Protein AF-A0A1X6NYA0-F1 (afdb_monomer)

Structure (mmCIF, N/CA/C/O backbone):
data_AF-A0A1X6NYA0-F1
#
_entry.id   AF-A0A1X6NYA0-F1
#
loop_
_atom_site.group_PDB
_atom_site.id
_atom_site.type_symbol
_atom_site.label_atom_id
_atom_site.label_alt_id
_atom_site.label_comp_id
_atom_site.label_asym_id
_atom_site.label_entity_id
_atom_site.label_seq_id
_atom_site.pdbx_PDB_ins_code
_atom_site.Cartn_x
_atom_site.Cartn_y
_atom_site.Cartn_z
_atom_site.occupancy
_atom_site.B_iso_or_equiv
_atom_site.auth_seq_id
_atom_site.auth_comp_id
_atom_site.auth_asym_id
_atom_site.auth_atom_id
_atom_site.pdbx_PDB_model_num
ATOM 1 N N . MET A 1 1 ? -2.949 9.087 3.146 1.00 89.69 1 MET A N 1
ATOM 2 C CA . MET A 1 1 ? -3.616 8.195 4.105 1.00 89.69 1 MET A CA 1
ATOM 3 C C . MET A 1 1 ? -4.752 7.451 3.427 1.00 89.69 1 MET A C 1
ATOM 5 O O . MET A 1 1 ? -5.581 8.096 2.797 1.00 89.69 1 MET A O 1
ATOM 9 N N . THR A 1 2 ? -4.796 6.130 3.590 1.00 92.44 2 THR A N 1
ATOM 10 C CA . THR A 1 2 ? -5.931 5.273 3.205 1.00 92.44 2 THR A CA 1
ATOM 11 C C . THR A 1 2 ? -6.458 4.570 4.451 1.00 92.44 2 THR A C 1
ATOM 13 O O . THR A 1 2 ? -5.663 4.113 5.268 1.00 92.44 2 THR A O 1
ATOM 16 N N . ILE A 1 3 ? -7.779 4.477 4.605 1.00 94.44 3 ILE A N 1
ATOM 17 C CA . ILE A 1 3 ? -8.432 3.784 5.724 1.00 94.44 3 ILE A CA 1
ATOM 18 C C . ILE A 1 3 ? -9.054 2.502 5.179 1.00 94.44 3 ILE A C 1
ATOM 20 O O . ILE A 1 3 ? -9.878 2.560 4.268 1.00 94.44 3 ILE A O 1
ATOM 24 N N . VAL A 1 4 ? -8.678 1.356 5.740 1.00 95.19 4 VAL A N 1
ATOM 25 C CA . VAL A 1 4 ? -9.281 0.061 5.411 1.00 95.19 4 VAL A CA 1
ATOM 26 C C . VAL A 1 4 ? -10.005 -0.464 6.636 1.00 95.19 4 VAL A C 1
ATOM 28 O O . VAL A 1 4 ? -9.420 -0.547 7.714 1.00 95.19 4 VAL A O 1
ATOM 31 N N . ARG A 1 5 ? -11.278 -0.820 6.464 1.00 95.06 5 ARG A N 1
ATOM 32 C CA . ARG A 1 5 ? -12.094 -1.441 7.505 1.00 95.06 5 ARG A CA 1
ATOM 33 C C . ARG A 1 5 ? -12.217 -2.931 7.226 1.00 95.06 5 ARG A C 1
ATOM 35 O O . ARG A 1 5 ? -12.788 -3.310 6.210 1.00 95.06 5 ARG A O 1
ATOM 42 N N . ALA A 1 6 ? -11.741 -3.756 8.147 1.00 91.75 6 ALA A N 1
ATOM 43 C CA . ALA A 1 6 ? -11.849 -5.207 8.074 1.00 91.75 6 ALA A CA 1
ATOM 44 C C . ALA A 1 6 ? -12.146 -5.765 9.466 1.00 91.75 6 ALA A C 1
ATOM 46 O O . ALA A 1 6 ? -11.646 -5.247 10.462 1.00 91.75 6 ALA A O 1
ATOM 47 N N . SER A 1 7 ? -12.998 -6.790 9.547 1.00 88.88 7 SER A N 1
ATOM 48 C CA . SER A 1 7 ? -13.326 -7.472 10.811 1.00 88.88 7 SER A CA 1
ATOM 49 C C . SER A 1 7 ? -13.732 -6.528 11.960 1.00 88.88 7 SER A C 1
ATOM 51 O O . SER A 1 7 ? -13.430 -6.778 13.121 1.00 88.88 7 SER A O 1
ATOM 53 N N . GLY A 1 8 ? -14.404 -5.416 11.636 1.00 91.50 8 GLY A N 1
ATOM 54 C CA . GLY A 1 8 ? -14.868 -4.422 12.611 1.00 91.50 8 GLY A CA 1
ATOM 55 C C . GLY A 1 8 ? -13.823 -3.403 13.084 1.00 91.50 8 GLY A C 1
ATOM 56 O O . GLY A 1 8 ? -14.190 -2.509 13.840 1.00 91.50 8 GLY A O 1
ATOM 57 N N . ALA A 1 9 ? -12.575 -3.478 12.616 1.00 95.25 9 ALA A N 1
ATOM 58 C CA . ALA A 1 9 ? -11.483 -2.579 12.991 1.00 95.25 9 ALA A CA 1
ATOM 59 C C . ALA A 1 9 ? -10.915 -1.811 11.786 1.00 95.25 9 ALA A C 1
ATOM 61 O O . ALA A 1 9 ? -11.152 -2.168 10.628 1.00 95.25 9 ALA A O 1
ATOM 62 N N . LEU A 1 10 ? -10.170 -0.739 12.066 1.00 97.38 10 LEU A N 1
ATOM 63 C CA . LEU A 1 10 ? -9.545 0.124 11.068 1.00 97.38 10 LEU A CA 1
ATOM 64 C C . LEU A 1 10 ? -8.029 -0.081 11.023 1.00 97.38 10 LEU A C 1
ATOM 66 O O . LEU A 1 10 ? -7.337 0.006 12.040 1.00 97.38 10 LEU A O 1
ATOM 70 N N . THR A 1 11 ? -7.523 -0.268 9.806 1.00 96.38 11 THR A N 1
ATOM 71 C CA . THR A 1 11 ? -6.101 -0.210 9.464 1.00 96.38 11 THR A CA 1
ATOM 72 C C . THR A 1 11 ? -5.829 1.043 8.638 1.00 96.38 11 THR A C 1
ATOM 74 O O . THR A 1 11 ? -6.465 1.266 7.604 1.00 96.38 11 THR A O 1
ATOM 77 N N . LEU A 1 12 ? -4.890 1.873 9.088 1.00 96.31 12 LEU A N 1
ATOM 78 C CA . LEU A 1 12 ? -4.530 3.131 8.437 1.00 96.31 12 LEU A CA 1
ATOM 79 C C . LEU A 1 12 ? -3.227 2.973 7.661 1.00 96.31 12 LEU A C 1
ATOM 81 O O . LEU A 1 12 ? -2.205 2.672 8.256 1.00 96.31 12 LEU A O 1
ATOM 85 N N . PHE A 1 13 ? -3.222 3.235 6.360 1.00 94.56 13 PHE A N 1
ATOM 86 C CA . PHE A 1 13 ? -2.012 3.197 5.535 1.00 94.56 13 PHE A CA 1
ATOM 87 C C . PHE A 1 13 ? -1.473 4.604 5.290 1.00 94.56 13 PHE A C 1
ATOM 89 O O . PHE A 1 13 ? -2.235 5.478 4.861 1.00 94.56 13 PHE A O 1
ATOM 96 N N . ASN A 1 14 ? -0.167 4.808 5.505 1.00 92.75 14 ASN A N 1
ATOM 97 C CA . ASN A 1 14 ? 0.521 6.103 5.411 1.00 92.75 14 ASN A CA 1
ATOM 98 C C . ASN A 1 14 ? -0.284 7.189 6.138 1.00 92.75 14 ASN A C 1
ATOM 100 O O . ASN A 1 14 ? -0.848 8.095 5.503 1.00 92.75 14 ASN A O 1
ATOM 104 N N . ALA A 1 15 ? -0.440 6.999 7.451 1.00 92.62 15 ALA A N 1
ATOM 105 C CA . ALA A 1 15 ? -1.316 7.810 8.277 1.00 92.62 15 ALA A CA 1
ATOM 106 C C . ALA A 1 15 ? -0.897 9.285 8.250 1.00 92.62 15 ALA A C 1
ATOM 108 O O . ALA A 1 15 ? 0.285 9.624 8.175 1.00 92.62 15 ALA A O 1
ATOM 109 N N . LEU A 1 16 ? -1.907 10.147 8.280 1.00 91.88 16 LEU A N 1
ATOM 110 C CA . LEU A 1 16 ? -1.771 11.587 8.433 1.00 91.88 16 LEU A CA 1
ATOM 111 C C . LEU A 1 16 ? -2.748 11.998 9.515 1.00 91.88 16 LEU A C 1
ATOM 113 O O . LEU A 1 16 ? -3.894 11.544 9.504 1.00 91.88 16 LEU A O 1
ATOM 117 N N . ARG A 1 17 ? -2.312 12.860 10.425 1.00 93.62 17 ARG A N 1
ATOM 118 C CA . ARG A 1 17 ? -3.184 13.330 11.489 1.00 93.62 17 ARG A CA 1
ATOM 119 C C . ARG A 1 17 ? -4.337 14.124 10.890 1.00 93.62 17 ARG A C 1
ATOM 121 O O . ARG A 1 17 ? -4.146 15.070 10.122 1.00 93.62 17 ARG A O 1
ATOM 128 N N . LEU A 1 18 ? -5.550 13.714 11.237 1.00 94.56 18 LEU A N 1
ATOM 129 C CA . LEU A 1 18 ? -6.759 14.397 10.809 1.00 94.56 18 LEU A CA 1
ATOM 130 C C . LEU A 1 18 ? -7.047 15.592 11.723 1.00 94.56 18 LEU A C 1
ATOM 132 O O . LEU A 1 18 ? -6.484 15.756 12.803 1.00 94.56 18 LEU A O 1
ATOM 136 N N . THR A 1 19 ? -7.951 16.461 11.282 1.00 96.25 19 THR A N 1
ATOM 137 C CA . THR A 1 19 ? -8.520 17.472 12.180 1.00 96.25 19 THR A CA 1
ATOM 138 C C . THR A 1 19 ? -9.387 16.788 13.242 1.00 96.25 19 THR A C 1
ATOM 140 O O . THR A 1 19 ? -9.884 15.690 12.985 1.00 96.25 19 THR A O 1
ATOM 143 N N . PRO A 1 20 ? -9.690 17.438 14.382 1.00 96.00 20 PRO A N 1
ATOM 144 C CA . PRO A 1 20 ? -10.584 16.861 15.391 1.00 96.00 20 PRO A CA 1
ATOM 145 C C . PRO A 1 20 ? -11.936 16.404 14.823 1.00 96.00 20 PRO A C 1
ATOM 147 O O . PRO A 1 20 ? -12.454 15.354 15.189 1.00 96.00 20 PRO A O 1
ATOM 150 N N . ARG A 1 21 ? -12.488 17.149 13.853 1.00 97.31 21 ARG A N 1
ATOM 151 C CA . ARG A 1 21 ? -13.706 16.749 13.131 1.00 97.31 21 ARG A CA 1
ATOM 152 C C . ARG A 1 21 ? -13.495 15.481 12.295 1.00 97.31 21 ARG A C 1
ATOM 154 O O . ARG A 1 21 ? -14.386 14.641 12.235 1.00 97.31 21 ARG A O 1
ATOM 161 N N . GLY A 1 22 ? -12.348 15.361 11.629 1.00 95.62 22 GLY A N 1
ATOM 162 C CA . GLY A 1 22 ? -11.992 14.174 10.852 1.00 95.62 22 GLY A CA 1
ATOM 163 C C . GLY A 1 22 ? -11.764 12.947 11.733 1.00 95.62 22 GLY A C 1
ATOM 164 O O . GLY A 1 22 ? -12.238 11.870 11.391 1.00 95.62 22 GLY A O 1
ATOM 165 N N . GLU A 1 23 ? -11.120 13.108 12.890 1.00 95.00 23 GLU A N 1
ATOM 166 C CA . GLU A 1 23 ? -10.948 12.034 13.876 1.00 95.00 23 GLU A CA 1
ATOM 167 C C . GLU A 1 23 ? -12.286 11.594 14.479 1.00 95.00 23 GLU A C 1
ATOM 169 O O . GLU A 1 23 ? -12.539 10.397 14.594 1.00 95.00 23 GLU A O 1
ATOM 174 N N . ALA A 1 24 ? -13.179 12.540 14.783 1.00 95.06 24 ALA A N 1
ATOM 175 C CA . ALA A 1 24 ? -14.531 12.229 15.238 1.00 95.06 24 ALA A CA 1
ATOM 176 C C . ALA A 1 24 ? -15.338 11.465 14.176 1.00 95.06 24 ALA A C 1
ATOM 178 O O . ALA A 1 24 ? -16.106 10.577 14.518 1.00 95.06 24 ALA A O 1
ATOM 179 N N . ALA A 1 25 ? -15.159 11.769 12.886 1.00 95.81 25 ALA A N 1
ATOM 180 C CA . ALA A 1 25 ? -15.769 10.981 11.815 1.00 95.81 25 ALA A CA 1
ATOM 181 C C . ALA A 1 25 ? -15.132 9.586 11.706 1.00 95.81 25 ALA A C 1
ATOM 183 O O . ALA A 1 25 ? -15.844 8.594 11.566 1.00 95.81 25 ALA A O 1
ATOM 184 N N . LEU A 1 26 ? -13.804 9.500 11.807 1.00 95.25 26 LEU A N 1
ATOM 185 C CA . LEU A 1 26 ? -13.061 8.244 11.741 1.00 95.25 26 LEU A CA 1
ATOM 186 C C . LEU A 1 26 ? -13.465 7.278 12.863 1.00 95.25 26 LEU A C 1
ATOM 188 O O . LEU A 1 26 ? -13.656 6.094 12.595 1.00 95.25 26 LEU A O 1
ATOM 192 N N . SER A 1 27 ? -13.662 7.773 14.088 1.00 94.00 27 SER A N 1
ATOM 193 C CA . SER A 1 27 ? -14.056 6.944 15.234 1.00 94.00 27 SER A CA 1
ATOM 194 C C . SER A 1 27 ? -15.424 6.276 15.054 1.00 94.00 27 SER A C 1
ATOM 196 O O . SER A 1 27 ? -15.634 5.179 15.569 1.00 94.00 27 SER A O 1
ATOM 198 N N . THR A 1 28 ? -16.329 6.866 14.261 1.00 96.00 28 THR A N 1
ATOM 199 C CA . THR A 1 28 ? -17.624 6.238 13.932 1.00 96.00 28 THR A CA 1
ATOM 200 C C . THR A 1 28 ? -17.495 4.991 13.056 1.00 96.00 28 THR A C 1
ATOM 202 O O . THR A 1 28 ? -18.401 4.161 13.037 1.00 96.00 28 THR A O 1
ATOM 205 N N . LEU A 1 29 ? -16.378 4.830 12.338 1.00 95.50 29 LEU A N 1
ATOM 206 C CA . LEU A 1 29 ? -16.162 3.691 11.443 1.00 95.50 29 LEU A CA 1
ATOM 207 C C . LEU A 1 29 ? -15.646 2.452 12.195 1.00 95.50 29 LEU A C 1
ATOM 209 O O . LEU A 1 29 ? -15.809 1.327 11.710 1.00 95.50 29 LEU A O 1
ATOM 213 N N . GLY A 1 30 ? -15.045 2.642 13.370 1.00 95.94 30 GLY A N 1
ATOM 214 C CA . GLY A 1 30 ? -14.514 1.583 14.224 1.00 95.94 30 GLY A CA 1
ATOM 215 C C . GLY A 1 30 ? -13.219 1.985 14.940 1.00 95.94 30 GLY A C 1
ATOM 216 O O . GLY A 1 30 ? -12.676 3.064 14.694 1.00 95.94 30 GLY A O 1
ATOM 217 N N . PRO A 1 31 ? -12.700 1.121 15.828 1.00 96.81 31 PRO A N 1
ATOM 218 C CA . PRO A 1 31 ? -11.425 1.346 16.495 1.00 96.81 31 PRO A CA 1
ATOM 219 C C . PRO A 1 31 ? -10.260 1.259 15.506 1.00 96.81 31 PRO A C 1
ATOM 221 O O . PRO A 1 31 ? -10.235 0.401 14.623 1.00 96.81 31 PRO A O 1
ATOM 224 N N . ILE A 1 32 ? -9.265 2.125 15.686 1.00 97.19 32 ILE A N 1
ATOM 225 C CA . ILE A 1 32 ? -8.005 2.077 14.942 1.00 97.19 32 ILE A CA 1
ATOM 226 C C . ILE A 1 32 ? -7.074 1.111 15.662 1.00 97.19 32 ILE A C 1
ATOM 228 O O . ILE A 1 32 ? -6.610 1.410 16.756 1.00 97.19 32 ILE A O 1
ATOM 232 N N . THR A 1 33 ? -6.799 -0.038 15.053 1.00 96.25 33 THR A N 1
ATOM 233 C CA . THR A 1 33 ? -5.968 -1.082 15.673 1.00 96.25 33 THR A CA 1
ATOM 234 C C . THR A 1 33 ? -4.577 -1.155 15.067 1.00 96.25 33 THR A C 1
ATOM 236 O O . THR A 1 33 ? -3.657 -1.678 15.693 1.00 96.25 33 THR A O 1
ATOM 239 N N . THR A 1 34 ? -4.400 -0.662 13.839 1.00 96.06 34 THR A N 1
ATOM 240 C CA . THR A 1 34 ? -3.132 -0.800 13.116 1.00 96.06 34 THR A CA 1
ATOM 241 C C . THR A 1 34 ? -2.860 0.401 12.227 1.00 96.06 34 THR A C 1
ATOM 243 O O . THR A 1 34 ? -3.737 0.889 11.514 1.00 96.06 34 THR A O 1
ATOM 246 N N . VAL A 1 35 ? -1.614 0.854 12.243 1.00 95.44 35 VAL A N 1
ATOM 247 C CA . VAL A 1 35 ? -1.066 1.862 11.341 1.00 95.44 35 VAL A CA 1
ATOM 248 C C . VAL A 1 35 ? 0.027 1.200 10.524 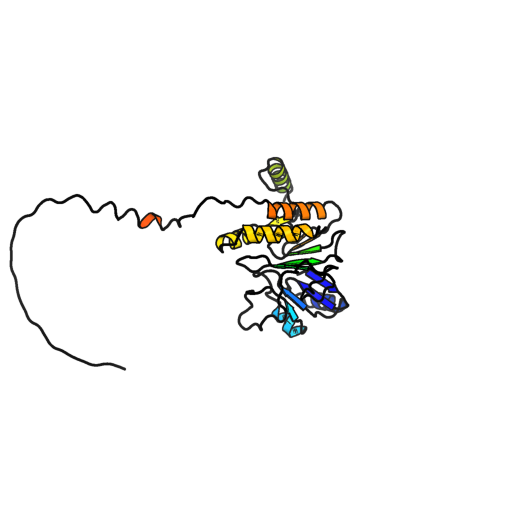1.00 95.44 35 VAL A C 1
ATOM 250 O O . VAL A 1 35 ? 0.891 0.523 11.066 1.00 95.44 35 VAL A O 1
ATOM 253 N N . VAL A 1 36 ? -0.016 1.377 9.214 1.00 94.69 36 VAL A N 1
ATOM 254 C CA . VAL A 1 36 ? 0.875 0.739 8.256 1.00 94.69 36 VAL A CA 1
ATOM 255 C C . VAL A 1 36 ? 1.648 1.818 7.520 1.00 94.69 36 VAL A C 1
ATOM 257 O O . VAL A 1 36 ? 1.076 2.585 6.740 1.00 94.69 36 VAL A O 1
ATOM 260 N N . ARG A 1 37 ? 2.963 1.860 7.717 1.00 93.75 37 ARG A N 1
ATOM 261 C CA . ARG A 1 37 ? 3.850 2.710 6.927 1.00 93.75 37 ARG A CA 1
ATOM 262 C C . ARG A 1 37 ? 4.332 1.929 5.715 1.00 93.75 37 ARG A C 1
ATOM 264 O O . ARG A 1 37 ? 5.131 1.003 5.839 1.00 93.75 37 ARG A O 1
ATOM 271 N N . LEU A 1 38 ? 3.851 2.318 4.538 1.00 93.12 38 LEU A N 1
ATOM 272 C CA . LEU A 1 38 ? 4.229 1.661 3.291 1.00 93.12 38 LEU A CA 1
ATOM 273 C C . LEU A 1 38 ? 5.543 2.187 2.728 1.00 93.12 38 LEU A C 1
ATOM 275 O O . LEU A 1 38 ? 6.263 1.399 2.140 1.00 93.12 38 LEU A O 1
ATOM 279 N N . GLY A 1 39 ? 5.859 3.477 2.884 1.00 91.25 39 GLY A N 1
ATOM 280 C CA . GLY A 1 39 ? 7.051 4.087 2.280 1.00 91.25 39 GLY A CA 1
ATOM 281 C C . GLY A 1 39 ? 7.893 4.899 3.261 1.00 91.25 39 GLY A C 1
ATOM 282 O O . GLY A 1 39 ? 7.358 5.590 4.125 1.00 91.25 39 GLY A O 1
ATOM 283 N N . GLY A 1 40 ? 9.215 4.884 3.075 1.00 88.31 40 GLY A N 1
ATOM 284 C CA . GLY A 1 40 ? 10.191 5.546 3.954 1.00 88.31 40 GLY A CA 1
ATOM 285 C C . GLY A 1 40 ? 10.137 7.071 4.025 1.00 88.31 40 GLY A C 1
ATOM 286 O O . GLY A 1 40 ? 10.806 7.660 4.866 1.00 88.31 40 GLY A O 1
ATOM 287 N N . ARG A 1 41 ? 9.338 7.725 3.176 1.00 87.19 41 ARG A N 1
ATOM 288 C CA . ARG A 1 41 ? 9.073 9.177 3.233 1.00 87.19 41 ARG A CA 1
ATOM 289 C C . ARG A 1 41 ? 7.734 9.525 3.891 1.00 87.19 41 ARG A C 1
ATOM 291 O O . ARG A 1 41 ? 7.311 10.676 3.834 1.00 87.19 41 ARG A O 1
ATOM 298 N N . HIS A 1 42 ? 7.067 8.537 4.482 1.00 88.25 42 HIS A N 1
ATOM 299 C CA . HIS A 1 42 ? 5.766 8.669 5.137 1.00 88.25 42 HIS A CA 1
ATOM 300 C C . HIS A 1 42 ? 5.881 8.381 6.636 1.00 88.25 42 HIS A C 1
ATOM 302 O O . HIS A 1 42 ? 6.920 7.937 7.123 1.00 88.25 42 HIS A O 1
ATOM 308 N N . GLY A 1 43 ? 4.790 8.627 7.360 1.00 85.44 43 GLY A N 1
ATOM 309 C CA . GLY A 1 43 ? 4.655 8.239 8.763 1.00 85.44 43 GLY A CA 1
ATOM 310 C C . GLY A 1 43 ? 4.998 9.317 9.786 1.00 85.44 43 GLY A C 1
ATOM 311 O O . GLY A 1 43 ? 5.328 8.998 10.926 1.00 85.44 43 GLY A O 1
ATOM 312 N N . ALA A 1 44 ? 4.897 10.591 9.394 1.00 87.88 44 ALA A N 1
ATOM 313 C CA . ALA A 1 44 ? 5.038 11.728 10.306 1.00 87.88 44 ALA A CA 1
ATOM 314 C C . ALA A 1 44 ? 4.103 11.630 11.528 1.00 87.88 44 ALA A C 1
ATOM 316 O O . ALA A 1 44 ? 4.478 12.048 12.619 1.00 87.88 44 ALA A O 1
ATOM 317 N N . ASP A 1 45 ? 2.923 11.027 11.352 1.00 92.75 45 ASP A N 1
ATOM 318 C CA . ASP A 1 45 ? 1.886 10.930 12.381 1.00 92.75 45 ASP A CA 1
ATOM 319 C C . ASP A 1 45 ? 1.683 9.507 12.925 1.00 92.75 45 ASP A C 1
ATOM 321 O O . ASP A 1 45 ? 0.739 9.265 13.675 1.00 92.75 45 ASP A O 1
ATOM 325 N N . ASP A 1 46 ? 2.548 8.545 12.595 1.00 92.81 46 ASP A N 1
ATOM 326 C CA . ASP A 1 46 ? 2.345 7.158 13.041 1.00 92.81 46 ASP A CA 1
ATOM 327 C C . ASP A 1 46 ? 2.366 7.043 14.570 1.00 92.81 46 ASP A C 1
ATOM 329 O O . ASP A 1 46 ? 1.502 6.403 15.168 1.00 92.81 46 ASP A O 1
ATOM 333 N N . GLU A 1 47 ? 3.318 7.724 15.212 1.00 92.19 47 GLU A N 1
ATOM 334 C CA . GLU A 1 47 ? 3.474 7.707 16.669 1.00 92.19 47 GLU A CA 1
ATOM 335 C C . GLU A 1 47 ? 2.286 8.364 17.386 1.00 92.19 47 GLU A C 1
ATOM 337 O O . GLU A 1 4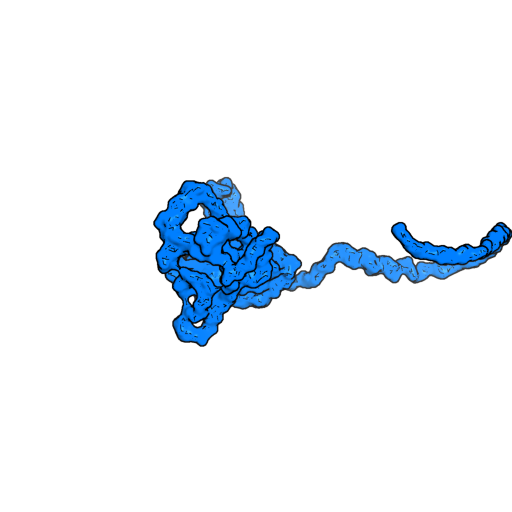7 ? 1.918 7.959 18.489 1.00 92.19 47 GLU A O 1
ATOM 342 N N . TYR A 1 48 ? 1.632 9.343 16.749 1.00 94.38 48 TYR A N 1
ATOM 343 C CA . TYR A 1 48 ? 0.395 9.918 17.275 1.00 94.38 48 TYR A CA 1
ATOM 344 C C . TYR A 1 48 ? -0.679 8.832 17.409 1.00 94.38 48 TYR A C 1
ATOM 346 O O . TYR A 1 48 ? -1.267 8.676 18.480 1.00 94.38 48 TYR A O 1
ATOM 354 N N . TYR A 1 49 ? -0.884 8.027 16.364 1.00 95.25 49 TYR A N 1
ATOM 355 C CA . TYR A 1 49 ? -1.894 6.973 16.383 1.00 95.25 49 TYR A CA 1
ATOM 356 C C . TYR A 1 49 ? -1.539 5.816 17.327 1.00 95.25 49 TYR A C 1
ATOM 358 O O . TYR A 1 49 ? -2.436 5.288 17.986 1.00 95.25 49 TYR A O 1
ATOM 366 N N . ARG A 1 50 ? -0.254 5.468 17.480 1.00 94.12 50 ARG A N 1
ATOM 367 C CA . ARG A 1 50 ? 0.179 4.502 18.508 1.00 94.12 50 ARG A CA 1
ATOM 368 C C . ARG A 1 50 ? -0.169 4.986 19.911 1.00 94.12 50 ARG A C 1
ATOM 370 O O . ARG A 1 50 ? -0.790 4.262 20.680 1.00 94.12 50 ARG A O 1
ATOM 377 N N . ARG A 1 51 ? 0.182 6.233 20.236 1.00 93.69 51 ARG A N 1
ATOM 378 C CA . ARG A 1 51 ? -0.006 6.790 21.583 1.00 93.69 51 ARG A CA 1
ATOM 379 C C . ARG A 1 51 ? -1.462 7.067 21.932 1.00 93.69 51 ARG A C 1
ATOM 381 O O . ARG A 1 51 ? -1.856 6.847 23.071 1.00 93.69 51 ARG A O 1
ATOM 388 N N . VAL A 1 52 ? -2.240 7.593 20.987 1.00 94.94 52 VAL A N 1
ATOM 389 C CA . VAL A 1 52 ? -3.620 8.037 21.246 1.00 94.94 52 VAL A CA 1
ATOM 390 C C . VAL A 1 52 ? -4.625 6.903 21.084 1.00 94.94 52 VAL A C 1
ATOM 392 O O . VAL A 1 52 ? -5.595 6.846 21.834 1.00 94.94 52 VAL A O 1
ATOM 395 N N . HIS A 1 53 ? -4.395 5.989 20.138 1.00 95.25 53 HIS A N 1
ATOM 396 C CA . HIS A 1 53 ? -5.337 4.908 19.837 1.00 95.25 53 HIS A CA 1
ATOM 397 C C . HIS A 1 53 ? -4.841 3.522 20.257 1.00 95.25 53 HIS A C 1
ATOM 399 O O . HIS A 1 53 ? -5.584 2.556 20.114 1.00 95.25 53 HIS A O 1
ATOM 405 N N . GLY A 1 54 ? -3.610 3.398 20.766 1.00 95.25 54 GLY A N 1
ATOM 406 C CA . GLY A 1 54 ? -3.016 2.095 21.075 1.00 95.25 54 GLY A CA 1
ATOM 407 C C . GLY A 1 54 ? -2.774 1.244 19.825 1.00 95.25 54 GLY A C 1
ATOM 408 O O . GLY A 1 54 ? -2.729 0.020 19.918 1.00 95.25 54 GLY A O 1
ATOM 409 N N . ALA A 1 55 ? -2.681 1.870 18.648 1.00 96.00 55 ALA A N 1
ATOM 410 C CA . ALA A 1 55 ? -2.538 1.153 17.390 1.00 96.00 55 ALA A CA 1
ATOM 411 C C . ALA A 1 55 ? -1.153 0.499 17.274 1.00 96.00 55 ALA A C 1
ATOM 413 O O . ALA A 1 55 ? -0.143 1.119 17.603 1.00 96.00 55 ALA A O 1
ATOM 414 N N . ALA A 1 56 ? -1.099 -0.717 16.732 1.00 94.75 56 ALA A N 1
ATOM 415 C CA . ALA A 1 56 ? 0.158 -1.359 16.359 1.00 94.75 56 ALA A CA 1
ATOM 416 C C . ALA A 1 56 ? 0.742 -0.704 15.097 1.00 94.75 56 ALA A C 1
ATOM 418 O O . ALA A 1 56 ? 0.016 -0.460 14.131 1.00 94.75 56 ALA A O 1
ATOM 419 N N . LEU A 1 57 ? 2.049 -0.454 15.073 1.00 93.75 57 LEU A N 1
ATOM 420 C CA . LEU A 1 57 ? 2.763 0.034 13.896 1.00 93.75 57 LEU A CA 1
ATOM 421 C C . LEU A 1 57 ? 3.335 -1.132 13.086 1.00 93.75 57 LEU A C 1
ATOM 423 O O . LEU A 1 57 ? 4.204 -1.864 13.560 1.00 93.75 57 LEU A O 1
ATOM 427 N N . ALA A 1 58 ? 2.889 -1.247 11.838 1.00 93.69 58 ALA A N 1
ATOM 428 C CA . ALA A 1 58 ? 3.433 -2.144 10.834 1.00 93.69 58 ALA A CA 1
ATOM 429 C C . ALA A 1 58 ? 4.289 -1.376 9.816 1.00 93.69 58 ALA A C 1
ATOM 431 O O . ALA A 1 58 ? 3.822 -0.404 9.219 1.00 93.69 58 ALA A O 1
ATOM 432 N N . ALA A 1 59 ? 5.520 -1.816 9.567 1.00 92.62 59 ALA A N 1
ATOM 433 C CA . ALA A 1 59 ? 6.360 -1.255 8.507 1.00 92.62 59 ALA A CA 1
ATOM 434 C C . ALA A 1 59 ? 7.324 -2.306 7.943 1.00 92.62 59 ALA A C 1
ATOM 436 O O . ALA A 1 59 ? 7.503 -3.371 8.532 1.00 92.62 59 ALA A O 1
ATOM 437 N N . VAL A 1 60 ? 7.933 -2.018 6.792 1.00 87.94 60 VAL A N 1
ATOM 438 C CA . VAL A 1 60 ? 9.039 -2.839 6.270 1.00 87.94 60 VAL A CA 1
ATOM 439 C C . VAL A 1 60 ? 10.283 -2.709 7.151 1.00 87.94 60 VAL A C 1
ATOM 441 O O . VAL A 1 60 ? 10.427 -1.730 7.887 1.00 87.94 60 VAL A O 1
ATOM 444 N N . ASP A 1 61 ? 11.177 -3.693 7.067 1.00 78.56 61 ASP A N 1
ATOM 445 C CA . ASP A 1 61 ? 12.476 -3.629 7.739 1.00 78.56 61 ASP A CA 1
ATOM 446 C C . ASP A 1 61 ? 13.291 -2.409 7.261 1.00 78.56 61 ASP A C 1
ATOM 448 O O . ASP A 1 61 ? 13.059 -1.858 6.181 1.00 78.56 61 ASP A O 1
ATOM 452 N N . ASP A 1 62 ? 14.206 -1.946 8.116 1.00 80.94 62 ASP A N 1
ATOM 453 C CA . ASP A 1 62 ? 15.084 -0.783 7.897 1.00 80.94 62 ASP A CA 1
ATOM 454 C C . ASP A 1 62 ? 14.369 0.562 7.683 1.00 80.94 62 ASP A C 1
ATOM 456 O O . ASP A 1 62 ? 14.980 1.580 7.341 1.00 80.94 62 ASP A O 1
ATOM 460 N N . MET A 1 63 ? 13.061 0.604 7.938 1.00 86.88 63 MET A N 1
ATOM 461 C CA . MET A 1 63 ? 12.297 1.838 7.944 1.00 86.88 63 MET A CA 1
ATOM 462 C C . MET A 1 63 ? 12.832 2.790 9.016 1.00 86.88 63 MET A C 1
ATOM 464 O O . MET A 1 63 ? 12.751 2.513 10.214 1.00 86.88 63 MET A O 1
ATOM 468 N N . ARG A 1 64 ? 13.335 3.957 8.601 1.00 84.75 64 ARG A N 1
ATOM 469 C CA . ARG A 1 64 ? 13.763 4.986 9.551 1.00 84.75 64 ARG A CA 1
ATOM 470 C C . ARG A 1 64 ? 12.545 5.543 10.289 1.00 84.75 64 ARG A C 1
ATOM 472 O O . ARG A 1 64 ? 11.691 6.206 9.697 1.00 84.75 64 ARG A O 1
ATOM 479 N N . LEU A 1 65 ? 12.473 5.271 11.586 1.00 83.56 65 LEU A N 1
ATOM 480 C CA . LEU A 1 65 ? 11.472 5.851 12.475 1.00 83.56 65 LEU A CA 1
ATOM 481 C C . LEU A 1 65 ? 11.926 7.233 12.965 1.00 83.56 65 LEU A C 1
ATOM 483 O O . LEU A 1 65 ? 13.080 7.623 12.776 1.00 83.56 65 LEU A O 1
ATOM 487 N N . ALA A 1 66 ? 10.999 7.993 13.551 1.00 78.88 66 ALA A N 1
ATOM 488 C CA . ALA A 1 66 ? 11.343 9.256 14.195 1.00 78.88 66 ALA A CA 1
ATOM 489 C C . ALA A 1 66 ? 12.296 9.005 15.375 1.00 78.88 66 ALA A C 1
ATOM 491 O O . ALA A 1 66 ? 12.244 7.947 16.005 1.00 78.88 66 ALA A O 1
ATOM 492 N N . ASP A 1 67 ? 13.157 9.974 15.681 1.00 78.44 67 ASP A N 1
ATOM 493 C CA . ASP A 1 67 ? 14.088 9.846 16.801 1.00 78.44 67 ASP A CA 1
ATOM 494 C C . ASP A 1 67 ? 13.303 9.645 18.110 1.00 78.44 67 ASP A C 1
ATOM 496 O O . ASP A 1 67 ? 12.367 10.386 18.415 1.00 78.44 67 ASP A O 1
ATOM 500 N N . GLY A 1 68 ? 13.659 8.603 18.866 1.00 78.31 68 GLY A N 1
ATOM 501 C CA . GLY A 1 68 ? 12.959 8.218 20.096 1.00 78.31 68 GLY A CA 1
ATOM 502 C C . GLY A 1 68 ? 11.645 7.450 19.897 1.00 78.31 68 GLY A C 1
ATOM 503 O O . GLY A 1 68 ? 11.006 7.107 20.890 1.00 78.31 68 GLY A O 1
ATOM 504 N N . ALA A 1 69 ? 11.239 7.149 18.658 1.00 80.81 69 ALA A N 1
ATOM 505 C CA . ALA A 1 69 ? 10.094 6.278 18.406 1.00 80.81 69 ALA A CA 1
ATOM 506 C C . ALA A 1 69 ? 10.381 4.840 18.864 1.00 80.81 69 ALA A C 1
ATOM 508 O O . ALA A 1 69 ? 11.487 4.320 18.688 1.00 80.81 69 ALA A O 1
ATOM 509 N N . ALA A 1 70 ? 9.364 4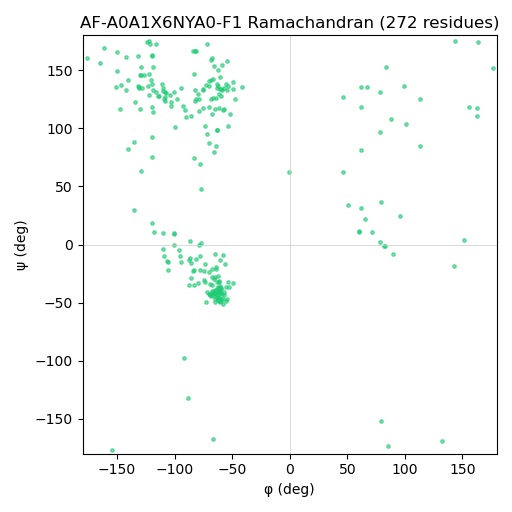.176 19.416 1.00 82.00 70 ALA A N 1
ATOM 510 C CA . ALA A 1 70 ? 9.458 2.756 19.728 1.00 82.00 70 ALA A CA 1
ATOM 511 C C . ALA A 1 70 ? 9.595 1.926 18.441 1.00 82.00 70 ALA A C 1
ATOM 513 O O . ALA A 1 70 ? 9.108 2.325 17.381 1.00 82.00 70 ALA A O 1
ATOM 514 N N . ALA A 1 71 ? 10.208 0.744 18.544 1.00 86.56 71 ALA A N 1
ATOM 515 C CA . ALA A 1 71 ? 10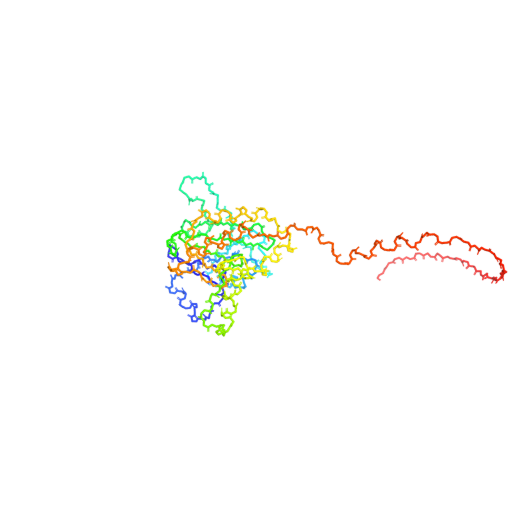.327 -0.191 17.426 1.00 86.56 71 ALA A CA 1
ATOM 516 C C . ALA A 1 71 ? 8.957 -0.533 16.810 1.00 86.56 71 ALA A C 1
ATOM 518 O O . ALA A 1 71 ? 7.916 -0.390 17.459 1.00 86.56 71 ALA A O 1
ATOM 519 N N . VAL A 1 72 ? 8.966 -0.981 15.553 1.00 89.00 72 VAL A N 1
ATOM 520 C CA . VAL A 1 72 ? 7.753 -1.463 14.880 1.00 89.00 72 VAL A CA 1
ATOM 521 C C . VAL A 1 72 ? 7.208 -2.696 15.597 1.00 89.00 72 VAL A C 1
ATOM 523 O O . VAL A 1 72 ? 7.972 -3.578 15.988 1.00 89.00 72 VAL A O 1
ATOM 526 N N . ASP A 1 73 ? 5.889 -2.754 15.754 1.00 91.12 73 ASP A N 1
ATOM 527 C CA . ASP A 1 73 ? 5.204 -3.878 16.397 1.00 91.12 73 ASP A CA 1
ATOM 528 C C . ASP A 1 73 ? 5.063 -5.057 15.423 1.00 91.12 73 ASP A C 1
ATOM 530 O O . ASP A 1 73 ? 5.111 -6.220 15.817 1.00 91.12 73 ASP A O 1
ATOM 534 N N . LEU A 1 74 ? 4.906 -4.749 14.130 1.00 90.00 74 LEU A N 1
ATOM 535 C CA . LEU A 1 74 ? 4.685 -5.714 13.058 1.00 90.00 74 LEU A CA 1
ATOM 536 C C . LEU A 1 74 ? 5.635 -5.442 11.887 1.00 90.00 74 LEU A C 1
ATOM 538 O O . LEU A 1 74 ? 5.792 -4.307 11.433 1.00 90.00 74 LEU A O 1
ATOM 542 N N . ARG A 1 75 ? 6.250 -6.499 11.354 1.00 88.31 75 ARG A N 1
ATOM 543 C CA . ARG A 1 75 ? 7.127 -6.402 10.180 1.00 88.31 75 ARG A CA 1
ATOM 544 C C . ARG A 1 75 ? 6.362 -6.774 8.921 1.00 88.31 75 ARG A C 1
ATOM 546 O O . ARG A 1 75 ? 5.786 -7.857 8.831 1.00 88.31 75 ARG A O 1
ATOM 553 N N . LEU A 1 76 ? 6.374 -5.881 7.939 1.00 88.44 76 LEU A N 1
ATOM 554 C CA . LEU A 1 76 ? 5.860 -6.156 6.604 1.00 88.44 76 LEU A CA 1
ATOM 555 C C . LEU A 1 76 ? 6.899 -6.963 5.830 1.00 88.44 76 LEU A C 1
ATOM 557 O O . LEU A 1 76 ? 7.977 -6.464 5.514 1.00 88.44 76 LEU A O 1
ATOM 561 N N . THR A 1 77 ? 6.553 -8.200 5.497 1.00 87.12 77 THR A N 1
ATOM 562 C CA . THR A 1 77 ? 7.387 -9.110 4.709 1.00 87.12 77 THR A CA 1
ATOM 563 C C . THR A 1 77 ? 6.668 -9.510 3.426 1.00 87.12 77 THR A C 1
ATOM 565 O O . THR A 1 77 ? 5.460 -9.323 3.288 1.00 87.12 77 THR A O 1
ATOM 568 N N . ASN A 1 78 ? 7.412 -10.028 2.444 1.00 87.06 78 ASN A N 1
ATOM 569 C CA . ASN A 1 78 ? 6.802 -10.530 1.215 1.00 87.06 78 ASN A CA 1
ATOM 570 C C . ASN A 1 78 ? 5.846 -11.688 1.533 1.00 87.06 78 ASN A C 1
ATOM 572 O O . ASN A 1 78 ? 6.244 -12.671 2.157 1.00 87.06 78 ASN A O 1
ATOM 576 N N . THR A 1 79 ? 4.621 -11.620 1.021 1.00 82.25 79 THR A N 1
ATOM 577 C CA . THR A 1 79 ? 3.715 -12.769 0.983 1.00 82.25 79 THR A CA 1
ATOM 578 C C . THR A 1 79 ? 4.319 -13.829 0.062 1.00 82.25 79 THR A C 1
ATOM 580 O O . THR A 1 79 ? 4.512 -13.592 -1.133 1.00 82.25 79 THR A O 1
ATOM 583 N N . VAL A 1 80 ? 4.642 -14.998 0.616 1.00 66.94 80 VAL A N 1
ATOM 584 C CA . VAL A 1 80 ? 5.173 -16.137 -0.143 1.00 66.94 80 VAL A CA 1
ATOM 585 C C . VAL A 1 80 ? 4.004 -16.891 -0.782 1.00 66.94 80 VAL A C 1
ATOM 587 O O . VAL A 1 80 ? 3.084 -17.310 -0.085 1.00 66.94 80 VAL A O 1
ATOM 590 N N . ALA A 1 81 ? 4.023 -17.061 -2.105 1.00 57.09 81 ALA A N 1
ATOM 591 C CA . ALA A 1 81 ? 3.088 -17.944 -2.804 1.00 57.09 81 ALA A CA 1
ATOM 592 C C . ALA A 1 81 ? 3.605 -19.391 -2.730 1.00 57.09 81 ALA A C 1
ATOM 594 O O . ALA A 1 81 ? 4.783 -19.612 -3.010 1.00 57.09 81 ALA A O 1
ATOM 595 N N . GLY A 1 82 ? 2.759 -20.370 -2.378 1.00 49.09 82 GLY A N 1
ATOM 596 C CA . GLY A 1 82 ? 3.179 -21.782 -2.403 1.00 49.09 82 GLY A CA 1
ATOM 597 C C . GLY A 1 82 ? 2.514 -22.765 -1.437 1.00 49.09 82 GLY A C 1
ATOM 598 O O . GLY A 1 82 ? 2.898 -23.928 -1.436 1.00 49.09 82 GLY A O 1
ATOM 599 N N . LEU A 1 83 ? 1.518 -22.365 -0.650 1.00 34.78 83 LEU A N 1
ATOM 600 C CA . LEU A 1 83 ? 0.616 -23.308 0.017 1.00 34.78 83 LEU A CA 1
ATOM 601 C C . LEU A 1 83 ? -0.789 -23.027 -0.503 1.00 34.78 83 LEU A C 1
ATOM 603 O O . LEU A 1 83 ? -1.153 -21.859 -0.641 1.00 34.78 83 LEU A O 1
ATOM 607 N N . GLY A 1 84 ? -1.502 -24.092 -0.886 1.00 34.94 84 GLY A N 1
ATOM 608 C CA . GLY A 1 84 ? -2.862 -24.028 -1.422 1.00 34.94 84 GLY A CA 1
ATOM 609 C C . GLY A 1 84 ? -3.715 -23.030 -0.645 1.00 34.94 84 GLY A C 1
ATOM 610 O O . GLY A 1 84 ? -3.632 -22.967 0.578 1.00 34.94 84 GLY A O 1
ATOM 611 N N . ASP A 1 85 ? -4.466 -22.229 -1.396 1.00 33.66 85 ASP A N 1
ATOM 612 C CA . ASP A 1 85 ? -5.283 -21.111 -0.925 1.00 33.66 85 ASP A CA 1
ATOM 613 C C . ASP A 1 85 ? -4.472 -19.986 -0.255 1.00 33.66 85 ASP A C 1
ATOM 615 O O . ASP A 1 85 ? -4.378 -19.895 0.959 1.00 33.66 85 ASP A O 1
ATOM 619 N N . TYR A 1 86 ? -3.881 -19.121 -1.093 1.00 34.91 86 TYR A N 1
ATOM 620 C CA . TYR A 1 86 ? -3.354 -17.761 -0.848 1.00 34.91 86 TYR A CA 1
ATOM 621 C C . TYR A 1 86 ? -3.465 -17.157 0.573 1.00 34.91 86 TYR A C 1
ATOM 623 O O . TYR A 1 86 ? -4.012 -16.071 0.759 1.00 34.91 86 TYR A O 1
ATOM 631 N N . PHE A 1 87 ? -2.832 -17.776 1.564 1.00 33.78 87 PHE A N 1
ATOM 632 C CA . PHE A 1 87 ? -2.608 -17.168 2.868 1.00 33.78 87 PHE A CA 1
ATOM 633 C C . PHE A 1 87 ? -1.215 -17.542 3.374 1.00 33.78 87 PHE A C 1
ATOM 635 O O . PHE A 1 87 ? -1.048 -18.395 4.240 1.00 33.78 87 PHE A O 1
ATOM 642 N N . ALA A 1 88 ? -0.191 -16.817 2.916 1.00 42.91 88 ALA A N 1
ATOM 643 C CA . ALA A 1 88 ? 0.758 -16.373 3.927 1.00 42.91 88 ALA A CA 1
ATOM 644 C C . ALA A 1 88 ? -0.011 -15.319 4.726 1.00 42.91 88 ALA A C 1
ATOM 646 O O . ALA A 1 88 ? -0.471 -14.343 4.129 1.00 42.91 88 ALA A O 1
ATOM 647 N N . LEU A 1 89 ? -0.228 -15.551 6.024 1.00 48.09 89 LEU A N 1
ATOM 648 C CA . LEU A 1 89 ? -0.801 -14.542 6.911 1.00 48.09 89 LEU A CA 1
ATOM 649 C C . LEU A 1 89 ? 0.059 -13.288 6.759 1.00 48.09 89 LEU A C 1
ATOM 651 O O . LEU A 1 89 ? 1.180 -13.226 7.264 1.00 48.09 89 LEU A O 1
ATOM 655 N N . SER A 1 90 ? -0.430 -12.308 5.999 1.00 57.09 90 SER A N 1
ATOM 656 C CA . SER A 1 90 ? 0.136 -10.976 6.075 1.00 57.09 90 SER A CA 1
ATOM 657 C C . SER A 1 90 ? 0.050 -10.566 7.538 1.00 57.09 90 SER A C 1
ATOM 659 O O . SER A 1 90 ? -0.963 -10.816 8.190 1.00 57.09 90 SER A O 1
ATOM 661 N N . ALA A 1 91 ? 1.096 -9.931 8.064 1.00 65.75 91 ALA A N 1
ATOM 662 C CA . ALA A 1 91 ? 1.049 -9.350 9.404 1.00 65.75 91 ALA A CA 1
ATOM 663 C C . ALA A 1 91 ? -0.082 -8.304 9.545 1.00 65.75 91 ALA A C 1
ATOM 665 O O . ALA A 1 91 ? -0.356 -7.825 10.641 1.00 65.75 91 ALA A O 1
ATOM 666 N N . LEU A 1 92 ? -0.733 -7.930 8.439 1.00 83.62 92 LEU A N 1
ATOM 667 C CA . LEU A 1 92 ? -1.880 -7.041 8.411 1.00 83.62 92 LEU A CA 1
ATOM 668 C C . LEU A 1 92 ? -3.157 -7.753 8.889 1.00 83.62 92 LEU A C 1
ATOM 670 O O . LEU A 1 92 ? -3.488 -8.821 8.372 1.00 83.62 92 LEU A O 1
ATOM 674 N N . PRO A 1 93 ? -3.957 -7.129 9.775 1.00 87.81 93 PRO A N 1
ATOM 675 C CA . PRO A 1 93 ? -5.252 -7.654 10.213 1.00 87.81 93 PRO A CA 1
ATOM 676 C C . PRO A 1 93 ? -6.343 -7.436 9.147 1.00 87.81 93 PRO A C 1
ATOM 678 O O . PRO A 1 93 ? -7.429 -6.930 9.426 1.00 87.81 93 PRO A O 1
ATOM 681 N N . ILE A 1 94 ? -6.045 -7.782 7.892 1.00 90.31 94 ILE A N 1
ATOM 682 C CA . ILE A 1 94 ? -6.943 -7.655 6.747 1.00 90.31 94 ILE A CA 1
ATOM 683 C C . ILE A 1 94 ? -6.963 -9.002 6.012 1.00 90.31 94 ILE A C 1
ATOM 685 O O . ILE A 1 94 ? -5.927 -9.418 5.484 1.00 90.31 94 ILE A O 1
ATOM 689 N N . PRO A 1 95 ? -8.117 -9.691 5.950 1.00 87.06 95 PRO A N 1
ATOM 690 C CA . PRO A 1 95 ? -8.221 -10.987 5.291 1.00 87.06 95 PRO A CA 1
ATOM 691 C C . PRO A 1 95 ? -7.724 -10.957 3.843 1.00 87.06 95 PRO A C 1
ATOM 693 O O . PRO A 1 95 ? -8.091 -10.073 3.066 1.00 87.06 95 PRO A O 1
ATOM 696 N N . ALA A 1 96 ? -6.898 -11.947 3.505 1.00 86.81 96 ALA A N 1
ATOM 697 C CA . ALA A 1 96 ? -6.310 -12.190 2.188 1.00 86.81 96 ALA A CA 1
ATOM 698 C C . ALA A 1 96 ? -5.429 -11.047 1.656 1.00 86.81 96 ALA A C 1
ATOM 700 O O . ALA A 1 96 ? -5.059 -11.047 0.482 1.00 86.81 96 ALA A O 1
ATOM 701 N N . ALA A 1 97 ? -5.074 -10.069 2.497 1.00 90.69 97 ALA A N 1
ATOM 702 C CA . ALA A 1 97 ? -4.129 -9.041 2.101 1.00 90.69 97 ALA A CA 1
ATOM 703 C C . ALA A 1 97 ? -2.771 -9.673 1.777 1.00 90.69 97 ALA A C 1
ATOM 705 O O . ALA A 1 97 ? -2.269 -10.515 2.521 1.00 90.69 97 ALA A O 1
ATOM 706 N N . ALA A 1 98 ? -2.160 -9.226 0.686 1.00 90.75 98 ALA A N 1
ATOM 707 C CA . ALA A 1 98 ? -0.827 -9.642 0.283 1.00 90.75 98 ALA A CA 1
ATOM 708 C C . ALA A 1 98 ? 0.118 -8.442 0.245 1.00 90.75 98 ALA A C 1
ATOM 710 O O . ALA A 1 98 ? -0.302 -7.303 0.046 1.00 90.75 98 ALA A O 1
ATOM 711 N N . VAL A 1 99 ? 1.405 -8.690 0.450 1.00 92.19 99 VAL A N 1
ATOM 712 C CA . VAL A 1 99 ? 2.439 -7.661 0.543 1.00 92.19 99 VAL A CA 1
ATOM 713 C C . VAL A 1 99 ? 3.597 -8.039 -0.367 1.00 92.19 99 VAL A C 1
ATOM 715 O O . VAL A 1 99 ? 4.057 -9.181 -0.376 1.00 92.19 99 VAL A O 1
ATOM 718 N N . VAL A 1 100 ? 4.098 -7.065 -1.118 1.00 92.38 100 VAL A N 1
ATOM 719 C CA . VAL A 1 100 ? 5.400 -7.135 -1.781 1.00 92.38 100 VAL A CA 1
ATOM 720 C C . VAL A 1 100 ? 6.257 -6.004 -1.239 1.00 92.38 100 VAL A C 1
ATOM 722 O O . VAL A 1 100 ? 5.928 -4.832 -1.407 1.00 92.38 100 VAL A O 1
ATOM 725 N N . VAL A 1 101 ? 7.371 -6.365 -0.612 1.00 92.81 101 VAL A N 1
ATOM 726 C CA . VAL A 1 101 ? 8.424 -5.429 -0.220 1.00 92.81 101 VAL A CA 1
ATOM 727 C C . VAL A 1 101 ? 9.294 -5.167 -1.440 1.00 92.81 101 VAL A C 1
ATOM 729 O O . VAL A 1 101 ? 9.796 -6.100 -2.078 1.00 92.81 101 VAL A O 1
ATOM 732 N N . LEU A 1 102 ? 9.442 -3.895 -1.790 1.00 92.62 102 LEU A N 1
ATOM 733 C CA . LEU A 1 102 ? 10.303 -3.456 -2.872 1.00 92.62 102 LEU A CA 1
ATOM 734 C C . LEU A 1 102 ? 11.751 -3.420 -2.360 1.00 92.62 102 LEU A C 1
ATOM 736 O O . LEU A 1 102 ? 12.007 -2.833 -1.309 1.00 92.62 102 LEU A O 1
ATOM 740 N N . PRO A 1 103 ? 12.709 -4.036 -3.075 1.00 91.12 103 PRO A N 1
ATOM 741 C CA . PRO A 1 103 ? 14.113 -4.056 -2.673 1.00 91.12 103 PRO A CA 1
ATOM 742 C C . PRO A 1 103 ? 14.771 -2.713 -3.016 1.00 91.12 103 PRO A C 1
ATOM 744 O O . PRO A 1 103 ? 15.549 -2.611 -3.964 1.00 91.12 103 PRO A O 1
ATOM 747 N N . THR A 1 104 ? 14.390 -1.656 -2.302 1.00 91.00 104 THR A N 1
ATOM 748 C CA . THR A 1 104 ? 14.753 -0.271 -2.618 1.00 91.00 104 THR A CA 1
ATOM 749 C C . THR A 1 104 ? 15.522 0.395 -1.476 1.00 91.00 104 THR A C 1
ATOM 751 O O . THR A 1 104 ? 15.166 0.196 -0.318 1.00 91.00 104 THR A O 1
ATOM 754 N N . PRO A 1 105 ? 16.543 1.227 -1.774 1.00 90.38 105 PRO A N 1
ATOM 755 C CA . PRO A 1 105 ? 17.333 1.926 -0.755 1.00 90.38 105 PRO A CA 1
ATOM 756 C C . PRO A 1 105 ? 16.507 2.778 0.213 1.00 90.38 105 PRO A C 1
ATOM 758 O O . PRO A 1 105 ? 16.831 2.871 1.391 1.00 90.38 105 PRO A O 1
ATOM 761 N N . THR A 1 106 ? 15.437 3.417 -0.272 1.00 90.19 106 THR A N 1
ATOM 762 C CA . THR A 1 106 ? 14.374 3.905 0.614 1.00 90.19 106 THR A CA 1
ATOM 763 C C . THR A 1 106 ? 13.327 2.799 0.726 1.00 90.19 106 THR A C 1
ATOM 765 O O . THR A 1 106 ? 12.714 2.491 -0.302 1.00 90.19 106 THR A O 1
ATOM 768 N N . PRO A 1 107 ? 13.105 2.214 1.916 1.00 90.62 107 PRO A N 1
ATOM 769 C CA . PRO A 1 107 ? 12.212 1.073 2.062 1.00 90.62 107 PRO A CA 1
ATOM 770 C C . PRO A 1 107 ? 10.791 1.403 1.606 1.00 90.62 107 PRO A C 1
ATOM 772 O O . PRO A 1 107 ? 10.242 2.456 1.955 1.00 90.62 107 PRO A O 1
ATOM 775 N N . GLU A 1 108 ? 10.196 0.513 0.813 1.00 92.56 108 GLU A N 1
ATOM 776 C CA . GLU A 1 108 ? 8.816 0.660 0.367 1.00 92.56 108 GLU A CA 1
ATOM 777 C C . GLU A 1 108 ? 8.122 -0.687 0.135 1.00 92.56 108 GLU A C 1
ATOM 779 O O . GLU A 1 108 ? 8.754 -1.665 -0.258 1.00 92.56 108 GLU A O 1
ATOM 784 N N . ALA A 1 109 ? 6.810 -0.741 0.353 1.00 93.38 109 ALA A N 1
ATOM 785 C CA . ALA A 1 109 ? 5.972 -1.897 0.068 1.00 93.38 109 ALA A CA 1
ATOM 786 C C . ALA A 1 109 ? 4.732 -1.539 -0.757 1.00 93.38 109 ALA A C 1
ATOM 788 O O . ALA A 1 109 ? 4.188 -0.435 -0.687 1.00 93.38 109 ALA A O 1
ATOM 789 N N . VAL A 1 110 ? 4.260 -2.536 -1.501 1.00 93.94 110 VAL A N 1
ATOM 790 C CA . VAL A 1 110 ? 2.957 -2.561 -2.164 1.00 93.94 110 VAL A CA 1
ATOM 791 C C . VAL A 1 110 ? 2.071 -3.554 -1.426 1.00 93.94 110 VAL A C 1
ATOM 793 O O . VAL A 1 110 ? 2.481 -4.692 -1.192 1.00 93.94 110 VAL A O 1
ATOM 796 N N . VAL A 1 111 ? 0.854 -3.139 -1.088 1.00 94.31 111 VAL A N 1
ATOM 797 C CA . VAL A 1 111 ? -0.157 -4.011 -0.478 1.00 94.31 111 VAL A CA 1
ATOM 798 C C . VAL A 1 111 ? -1.269 -4.268 -1.476 1.00 94.31 111 VAL A C 1
ATOM 800 O O . VAL A 1 111 ? -1.747 -3.343 -2.122 1.00 94.31 111 VAL A O 1
ATOM 803 N N . TYR A 1 112 ? -1.690 -5.519 -1.590 1.00 93.25 112 TYR A N 1
ATOM 804 C CA . TYR A 1 112 ? -2.821 -5.942 -2.398 1.00 93.25 112 TYR A CA 1
ATOM 805 C C . TYR A 1 112 ? -3.976 -6.380 -1.509 1.00 93.25 112 TYR A C 1
ATOM 807 O O . TYR A 1 112 ? -3.793 -7.155 -0.574 1.00 93.25 112 TYR A O 1
ATOM 815 N N . LEU A 1 113 ? -5.165 -5.873 -1.815 1.00 93.06 113 LEU A N 1
ATOM 816 C CA . LEU A 1 113 ? -6.408 -6.147 -1.114 1.00 93.06 113 LEU A CA 1
ATOM 817 C C . LEU A 1 113 ? -7.396 -6.780 -2.107 1.00 93.06 113 LEU A C 1
ATOM 819 O O . LEU A 1 113 ? -8.110 -6.048 -2.798 1.00 93.06 113 LEU A O 1
ATOM 823 N N . PRO A 1 114 ? -7.460 -8.121 -2.204 1.00 89.94 114 PRO A N 1
ATOM 824 C CA . PRO A 1 114 ? -8.245 -8.803 -3.239 1.00 89.94 114 PRO A CA 1
ATOM 825 C C . PRO A 1 114 ? -9.755 -8.577 -3.115 1.00 89.94 114 PRO A C 1
ATOM 827 O O . PRO A 1 114 ? -10.472 -8.611 -4.109 1.00 89.94 114 PRO A O 1
ATOM 830 N N . HIS A 1 115 ? -10.242 -8.331 -1.898 1.00 89.31 115 HIS A N 1
ATOM 831 C CA . HIS A 1 115 ? -11.670 -8.166 -1.603 1.00 89.31 115 HIS A CA 1
ATOM 832 C C . HIS A 1 115 ? -12.110 -6.702 -1.471 1.00 89.31 115 HIS A C 1
ATOM 834 O O . HIS A 1 115 ? -13.219 -6.435 -1.014 1.00 89.31 115 HIS A O 1
ATOM 840 N N . HIS A 1 116 ? -11.246 -5.748 -1.829 1.00 88.56 116 HIS A N 1
ATOM 841 C CA . HIS A 1 116 ? -11.537 -4.319 -1.730 1.00 88.56 116 HIS A CA 1
ATOM 842 C C . HIS A 1 116 ? -11.405 -3.641 -3.092 1.00 88.56 116 HIS A C 1
ATOM 844 O O . HIS A 1 116 ? -10.528 -3.982 -3.879 1.00 88.56 116 HIS A O 1
ATOM 850 N N . GLY A 1 117 ? -12.229 -2.620 -3.326 1.00 84.00 117 GLY A N 1
ATOM 851 C CA . GLY A 1 117 ? -12.180 -1.824 -4.550 1.00 84.00 117 GLY A CA 1
ATOM 852 C C . GLY A 1 117 ? -12.854 -2.502 -5.752 1.00 84.00 117 GLY A C 1
ATOM 853 O O . GLY A 1 117 ? -13.835 -3.224 -5.564 1.00 84.00 117 GLY A O 1
ATOM 854 N N . PRO A 1 118 ? -12.406 -2.209 -6.986 1.00 82.25 118 PRO A N 1
ATOM 855 C CA . PRO A 1 118 ? -13.028 -2.716 -8.211 1.00 82.25 118 PRO A CA 1
ATOM 856 C C . PRO A 1 118 ? -12.765 -4.223 -8.422 1.00 82.25 118 PRO A C 1
ATOM 858 O O . PRO A 1 118 ? -11.955 -4.816 -7.703 1.00 82.25 118 PRO A O 1
ATOM 861 N N . PRO A 1 119 ? -13.402 -4.861 -9.429 1.00 84.25 119 PRO A N 1
ATOM 862 C CA . PRO A 1 119 ? -13.066 -6.227 -9.830 1.00 84.25 119 PRO A CA 1
ATOM 863 C C . PRO A 1 119 ? -11.556 -6.412 -10.026 1.00 84.25 119 PRO A C 1
ATOM 865 O O . PRO A 1 119 ? -10.903 -5.576 -10.645 1.00 84.25 119 PRO A O 1
ATOM 868 N N . GLY A 1 120 ? -11.005 -7.499 -9.487 1.00 84.06 120 GLY A N 1
ATOM 869 C CA . GLY A 1 120 ? -9.558 -7.744 -9.449 1.00 84.06 120 GLY A CA 1
ATOM 870 C C . GLY A 1 120 ? -8.862 -7.193 -8.200 1.00 84.06 120 GLY A C 1
ATOM 871 O O . GLY A 1 120 ? -7.701 -7.513 -7.975 1.00 84.06 120 GLY A O 1
ATOM 872 N N . GLY A 1 121 ? -9.544 -6.423 -7.351 1.00 89.62 121 GLY A N 1
ATOM 873 C CA . GLY A 1 121 ? -9.009 -5.934 -6.081 1.00 89.62 121 GLY A CA 1
ATOM 874 C C . GLY A 1 121 ? -8.192 -4.646 -6.206 1.00 89.62 121 GLY A C 1
ATOM 875 O O . GLY A 1 121 ? -8.110 -4.023 -7.271 1.00 89.62 121 GLY A O 1
ATOM 876 N N . LEU A 1 122 ? -7.568 -4.249 -5.097 1.00 90.62 122 LEU A N 1
ATOM 877 C CA . LEU A 1 122 ? -6.941 -2.938 -4.938 1.00 90.62 122 LEU A CA 1
ATOM 878 C C . LEU A 1 122 ? -5.461 -3.026 -4.571 1.00 90.62 122 LEU A C 1
ATOM 880 O O . LEU A 1 122 ? -5.094 -3.759 -3.656 1.00 90.62 122 LEU A O 1
ATOM 884 N N . LEU A 1 123 ? -4.624 -2.207 -5.211 1.00 92.44 123 LEU A N 1
ATOM 885 C CA . LEU A 1 123 ? -3.259 -1.939 -4.757 1.00 92.44 123 LEU A CA 1
ATOM 886 C C . LEU A 1 123 ? -3.202 -0.678 -3.905 1.00 92.44 123 LEU A C 1
ATOM 888 O O . LEU A 1 123 ? -3.727 0.364 -4.288 1.00 92.44 123 LEU A O 1
ATOM 892 N N . LEU A 1 124 ? -2.497 -0.761 -2.786 1.00 93.56 124 LEU A N 1
ATOM 893 C CA . LEU A 1 124 ? -2.073 0.379 -1.993 1.00 93.56 124 LEU A CA 1
ATOM 894 C C . LEU A 1 124 ? -0.566 0.557 -2.152 1.00 93.56 124 LEU A C 1
ATOM 896 O O . LEU A 1 124 ? 0.207 -0.379 -1.933 1.00 93.56 124 LEU A O 1
ATOM 900 N N . THR A 1 125 ? -0.152 1.763 -2.517 1.00 92.81 125 THR A N 1
ATOM 901 C CA . THR A 1 125 ? 1.255 2.142 -2.693 1.00 92.81 125 THR A CA 1
ATOM 902 C C . THR A 1 125 ? 1.546 3.455 -1.972 1.00 92.81 125 THR A C 1
ATOM 904 O O . THR A 1 125 ? 0.632 4.210 -1.629 1.00 92.81 125 THR A O 1
ATOM 907 N N . ALA A 1 126 ? 2.820 3.754 -1.716 1.00 91.81 126 ALA A N 1
ATOM 908 C CA . ALA A 1 126 ? 3.214 5.094 -1.299 1.00 91.81 126 ALA A CA 1
ATOM 909 C C . ALA A 1 126 ? 3.595 5.927 -2.534 1.00 91.81 126 ALA A C 1
ATOM 911 O O . ALA A 1 126 ? 2.709 6.438 -3.224 1.00 91.81 126 ALA A O 1
ATOM 912 N N . ASP A 1 127 ? 4.887 6.035 -2.834 1.00 89.88 127 ASP A N 1
ATOM 913 C CA . ASP A 1 127 ? 5.418 6.811 -3.957 1.00 89.88 127 ASP A CA 1
ATOM 914 C C . ASP A 1 127 ? 5.973 5.925 -5.090 1.00 89.88 127 ASP A C 1
ATOM 916 O O . ASP A 1 127 ? 6.248 6.420 -6.180 1.00 89.88 127 ASP A O 1
ATOM 920 N N . ALA A 1 128 ? 6.104 4.616 -4.885 1.00 88.75 128 ALA A N 1
ATOM 921 C CA . ALA A 1 128 ? 6.666 3.675 -5.846 1.00 88.75 128 ALA A CA 1
ATOM 922 C C . ALA A 1 128 ? 5.863 3.623 -7.146 1.00 88.75 128 ALA A C 1
ATOM 924 O O . ALA A 1 128 ? 6.430 3.774 -8.223 1.00 88.75 128 ALA A O 1
ATOM 925 N N . LEU A 1 129 ? 4.539 3.495 -7.050 1.00 87.56 129 LEU A N 1
ATOM 926 C CA . LEU A 1 129 ? 3.612 3.677 -8.164 1.00 87.56 129 LEU A CA 1
ATOM 927 C C . LEU A 1 129 ? 2.626 4.768 -7.795 1.00 87.56 129 LEU A C 1
ATOM 929 O O . LEU A 1 129 ? 1.994 4.711 -6.743 1.00 87.56 129 LEU A O 1
ATOM 933 N N . VAL A 1 130 ? 2.477 5.748 -8.674 1.00 83.12 130 VAL A N 1
ATOM 934 C CA . VAL A 1 130 ? 1.568 6.865 -8.470 1.00 83.12 130 VAL A CA 1
ATOM 935 C C . VAL A 1 130 ? 0.631 7.016 -9.641 1.00 83.12 130 VAL A C 1
ATOM 937 O O . VAL A 1 130 ? 1.003 6.821 -10.802 1.00 83.12 130 VAL A O 1
ATOM 940 N N . VAL A 1 131 ? -0.583 7.438 -9.321 1.00 76.88 131 VAL A N 1
ATOM 941 C CA . VAL A 1 131 ? -1.509 7.930 -10.324 1.00 76.88 131 VAL A CA 1
ATOM 942 C C . VAL A 1 131 ? -1.100 9.346 -10.655 1.00 76.88 131 VAL A C 1
ATOM 944 O O . VAL A 1 131 ? -0.972 10.204 -9.779 1.00 76.88 131 VAL A O 1
ATOM 947 N N . ARG A 1 132 ? -0.876 9.617 -11.934 1.00 66.38 132 ARG A N 1
ATOM 948 C CA . ARG A 1 132 ? -0.844 10.990 -12.390 1.00 66.38 132 ARG A CA 1
ATOM 949 C C . ARG A 1 132 ? -2.297 11.439 -12.436 1.00 66.38 132 ARG A C 1
ATOM 951 O O . ARG A 1 132 ? -3.043 10.886 -13.242 1.00 66.38 132 ARG A O 1
ATOM 958 N N . PRO A 1 133 ? -2.723 12.438 -11.647 1.00 50.47 133 PRO A N 1
ATOM 959 C CA . PRO A 1 133 ? -4.058 12.962 -11.825 1.00 50.47 133 PRO A CA 1
ATOM 960 C C . PRO A 1 133 ? -4.156 13.443 -13.272 1.00 50.47 133 PRO A C 1
ATOM 962 O O . PRO A 1 133 ? -3.436 14.354 -13.704 1.00 50.47 133 PRO A O 1
ATOM 965 N N . ALA A 1 134 ? -5.031 12.807 -14.046 1.00 47.84 134 ALA A N 1
ATOM 966 C CA . ALA A 1 134 ? -5.577 13.425 -15.230 1.00 47.84 134 ALA A CA 1
ATOM 967 C C . ALA A 1 134 ? -6.374 14.615 -14.700 1.00 47.84 134 ALA A C 1
ATOM 969 O O . ALA A 1 134 ? -7.552 14.491 -14.396 1.00 47.84 134 ALA A O 1
ATOM 970 N N . ARG A 1 135 ? -5.726 15.761 -14.469 1.00 42.47 135 ARG A N 1
ATOM 971 C CA . ARG A 1 135 ? -6.430 16.983 -14.078 1.00 42.47 135 ARG A CA 1
ATOM 972 C C . ARG A 1 135 ? -7.308 17.412 -15.259 1.00 42.47 135 ARG A C 1
ATOM 974 O O . ARG A 1 135 ? -6.954 18.329 -15.991 1.00 42.47 135 ARG A O 1
ATOM 981 N N . ARG A 1 136 ? -8.475 16.786 -15.428 1.00 40.59 136 ARG A N 1
ATOM 982 C CA . ARG A 1 136 ? -9.663 17.453 -15.956 1.00 40.59 136 ARG A CA 1
ATOM 983 C C . ARG A 1 136 ? -10.102 18.415 -14.855 1.00 40.59 136 ARG A C 1
ATOM 985 O O . ARG A 1 136 ? -10.829 18.032 -13.953 1.00 40.59 136 ARG A O 1
ATOM 992 N N . GLY A 1 137 ? -9.549 19.627 -14.871 1.00 41.25 137 GLY A N 1
ATOM 993 C CA . GLY A 1 137 ? -10.033 20.720 -14.021 1.00 41.25 137 GLY A CA 1
ATOM 994 C C . GLY A 1 137 ? -8.976 21.654 -13.439 1.00 41.25 137 GLY A C 1
ATOM 995 O O . GLY A 1 137 ? -9.321 22.763 -13.065 1.00 41.25 137 GLY A O 1
ATOM 996 N N . ALA A 1 138 ? -7.696 21.272 -13.383 1.00 40.09 138 ALA A N 1
ATOM 997 C CA . ALA A 1 138 ? -6.686 22.112 -12.720 1.00 40.09 138 ALA A CA 1
ATOM 998 C C . ALA A 1 138 ? -5.370 22.267 -13.495 1.00 40.09 138 ALA A C 1
ATOM 1000 O O . ALA A 1 138 ? -4.299 22.443 -12.917 1.00 40.09 138 ALA A O 1
ATOM 1001 N N . VAL A 1 139 ? -5.473 22.193 -14.820 1.00 46.25 139 VAL A N 1
ATOM 1002 C CA . VAL A 1 139 ? -4.435 22.536 -15.789 1.00 46.25 139 VAL A CA 1
ATOM 1003 C C . VAL A 1 139 ? -5.148 23.374 -16.851 1.00 46.25 139 VAL A C 1
ATOM 1005 O O . VAL A 1 139 ? -6.146 22.911 -17.401 1.00 46.25 139 VAL A O 1
ATOM 1008 N N . ALA A 1 140 ? -4.699 24.610 -17.099 1.00 46.84 140 ALA A N 1
ATOM 1009 C CA . ALA A 1 140 ? -5.335 25.483 -18.091 1.00 46.84 140 ALA A CA 1
ATOM 1010 C C . ALA A 1 140 ? -5.520 24.724 -19.429 1.00 46.84 140 ALA A C 1
ATOM 1012 O O . ALA A 1 140 ? -4.600 23.994 -19.814 1.00 46.84 140 ALA A O 1
ATOM 1013 N N . PRO A 1 141 ? -6.650 24.872 -20.152 1.00 54.09 141 PRO A N 1
ATOM 1014 C CA . PRO A 1 141 ? -7.008 24.036 -21.310 1.00 54.09 141 PRO A CA 1
ATOM 1015 C C . PRO A 1 141 ? -5.894 23.866 -22.356 1.00 54.09 141 PRO A C 1
ATOM 1017 O O . PRO A 1 141 ? -5.735 22.801 -22.952 1.00 54.09 141 PRO A O 1
ATOM 1020 N N . GLN A 1 142 ? -5.073 24.900 -22.533 1.00 52.66 142 GLN A N 1
ATOM 1021 C CA . GLN A 1 142 ? -3.890 24.910 -23.394 1.00 52.66 142 GLN A CA 1
ATOM 1022 C C . GLN A 1 142 ? -2.820 23.874 -23.011 1.00 52.66 142 GLN A C 1
ATOM 1024 O O . GLN A 1 142 ? -2.303 23.179 -23.878 1.00 52.66 142 GLN A O 1
ATOM 1029 N N . HIS A 1 143 ? -2.541 23.691 -21.722 1.00 50.34 143 HIS A N 1
ATOM 1030 C CA . HIS A 1 143 ? -1.556 22.727 -21.229 1.00 50.34 143 HIS A CA 1
ATOM 1031 C C . HIS A 1 143 ? -2.064 21.281 -21.343 1.00 50.34 143 HIS A C 1
ATOM 1033 O O . HIS A 1 143 ? -1.280 20.371 -21.605 1.00 50.34 143 HIS A O 1
ATOM 1039 N N . ALA A 1 144 ? -3.378 21.059 -21.213 1.00 52.28 144 ALA A N 1
ATOM 1040 C CA . ALA A 1 144 ? -3.988 19.752 -21.462 1.00 52.28 144 ALA A CA 1
ATOM 1041 C C . ALA A 1 144 ? -3.888 19.357 -22.947 1.00 52.28 144 ALA A C 1
ATOM 1043 O O . ALA A 1 144 ? -3.558 18.213 -23.257 1.00 52.28 144 ALA A O 1
ATOM 1044 N N . ARG A 1 145 ? -4.098 20.313 -23.865 1.00 56.88 145 ARG A N 1
ATOM 1045 C CA . ARG A 1 145 ? -3.907 20.117 -25.313 1.00 56.88 145 ARG A CA 1
ATOM 1046 C C . ARG A 1 145 ? -2.444 19.871 -25.672 1.00 56.88 145 ARG A C 1
ATOM 1048 O O . ARG A 1 145 ? -2.168 18.936 -26.417 1.00 56.88 145 ARG A O 1
ATOM 1055 N N . LEU A 1 146 ? -1.518 20.650 -25.107 1.00 58.06 146 LEU A N 1
ATOM 1056 C CA . LEU A 1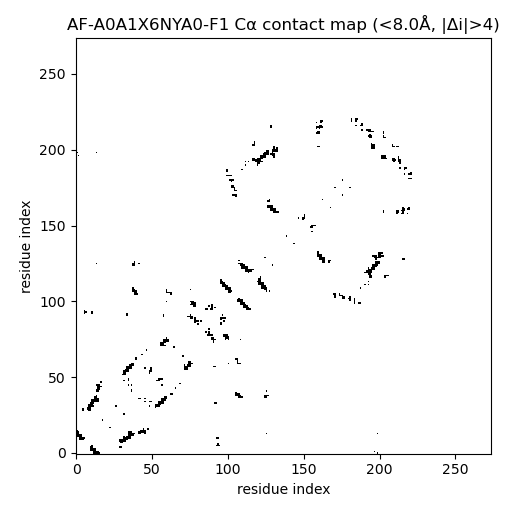 146 ? -0.079 20.478 -25.332 1.00 58.06 146 LEU A CA 1
ATOM 1057 C C . LEU A 1 146 ? 0.401 19.105 -24.849 1.00 58.06 146 LEU A C 1
ATOM 1059 O O . LEU A 1 146 ? 1.176 18.443 -25.526 1.00 58.06 146 LEU A O 1
ATOM 1063 N N . HIS A 1 147 ? -0.107 18.647 -23.703 1.00 53.28 147 HIS A N 1
ATOM 1064 C CA . HIS A 1 147 ? 0.203 17.322 -23.183 1.00 53.28 147 HIS A CA 1
ATOM 1065 C C . HIS A 1 147 ? -0.418 16.208 -24.027 1.00 53.28 147 HIS A C 1
ATOM 1067 O O . HIS A 1 147 ? 0.253 15.228 -24.316 1.00 53.28 147 HIS A O 1
ATOM 1073 N N . ALA A 1 148 ? -1.680 16.339 -24.446 1.00 54.09 148 ALA A N 1
ATOM 1074 C CA . ALA A 1 148 ? -2.308 15.369 -25.342 1.00 54.09 148 ALA A CA 1
ATOM 1075 C C . ALA A 1 148 ? -1.550 15.269 -26.677 1.00 54.09 148 ALA A C 1
ATOM 1077 O O . ALA A 1 148 ? -1.358 14.171 -27.194 1.00 54.09 148 ALA A O 1
ATOM 1078 N N . ALA A 1 149 ? -1.066 16.398 -27.201 1.00 61.84 149 ALA A N 1
ATOM 1079 C CA . ALA A 1 149 ? -0.184 16.436 -28.360 1.00 61.84 149 ALA A CA 1
ATOM 1080 C C . ALA A 1 149 ? 1.171 15.771 -28.066 1.00 61.84 149 ALA A C 1
ATOM 1082 O O . ALA A 1 149 ? 1.592 14.914 -28.832 1.00 61.84 149 ALA A O 1
ATOM 1083 N N . ALA A 1 150 ? 1.813 16.073 -26.934 1.00 54.94 150 ALA A N 1
ATOM 1084 C CA . ALA A 1 150 ? 3.073 15.444 -26.531 1.00 54.94 150 ALA A CA 1
ATOM 1085 C C . ALA A 1 150 ? 2.940 13.922 -26.344 1.00 54.94 150 ALA A C 1
ATOM 1087 O O . ALA A 1 150 ? 3.841 13.182 -26.725 1.00 54.94 150 ALA A O 1
ATOM 1088 N N . THR A 1 151 ? 1.814 13.435 -25.815 1.00 52.91 151 THR A N 1
ATOM 1089 C CA . THR A 1 151 ? 1.514 11.999 -25.722 1.00 52.91 151 THR A CA 1
ATOM 1090 C C . THR A 1 151 ? 1.281 11.382 -27.102 1.00 52.91 151 THR A C 1
ATOM 1092 O O . THR A 1 151 ? 1.855 10.338 -27.392 1.00 52.91 151 THR A O 1
ATOM 1095 N N . ARG A 1 152 ? 0.514 12.038 -27.988 1.00 58.12 152 ARG A N 1
ATOM 1096 C CA . ARG A 1 152 ? 0.321 11.585 -29.383 1.00 58.12 152 ARG A CA 1
ATOM 1097 C C . ARG A 1 152 ? 1.624 11.537 -30.180 1.00 58.12 152 ARG A C 1
ATOM 1099 O O . ARG A 1 152 ? 1.768 10.686 -31.045 1.00 58.12 152 ARG A O 1
ATOM 1106 N N . LEU A 1 153 ? 2.557 12.436 -29.880 1.00 62.88 153 LEU A N 1
ATOM 1107 C CA . LEU A 1 153 ? 3.878 12.508 -30.506 1.00 62.88 153 LEU A CA 1
ATOM 1108 C C . LEU A 1 153 ? 4.922 11.609 -29.817 1.00 62.88 153 LEU A C 1
ATOM 1110 O O . LEU A 1 153 ? 6.089 11.650 -30.190 1.00 62.88 153 LEU A O 1
ATOM 1114 N N . GLY A 1 154 ? 4.542 10.828 -28.797 1.00 48.41 154 GLY A N 1
ATOM 1115 C CA . GLY A 1 154 ? 5.457 9.926 -28.082 1.00 48.41 154 GLY A CA 1
ATOM 1116 C C . GLY A 1 154 ? 6.489 10.623 -27.185 1.00 48.41 154 GLY A C 1
ATOM 1117 O O . GLY A 1 154 ? 7.405 9.981 -26.683 1.00 48.41 154 GLY A O 1
ATOM 1118 N N . VAL A 1 155 ? 6.342 11.929 -26.953 1.00 48.09 155 VAL A N 1
ATOM 1119 C CA . VAL A 1 155 ? 7.250 12.759 -26.143 1.00 48.09 155 VAL A CA 1
ATOM 1120 C C . VAL A 1 155 ? 6.917 12.672 -24.645 1.00 48.09 155 VAL A C 1
ATOM 1122 O O . VAL A 1 155 ? 7.779 12.904 -23.800 1.00 48.09 155 VAL A O 1
ATOM 1125 N N . ALA A 1 156 ? 5.677 12.310 -24.291 1.00 45.59 156 ALA A N 1
ATOM 1126 C CA . ALA A 1 156 ? 5.235 12.109 -22.909 1.00 45.59 156 ALA A CA 1
ATOM 1127 C C . ALA A 1 156 ? 4.541 10.743 -22.731 1.00 45.59 156 ALA A C 1
ATOM 1129 O O . ALA A 1 156 ? 3.666 10.412 -23.534 1.00 45.59 156 ALA A O 1
ATOM 1130 N N . PRO A 1 157 ? 4.855 9.964 -21.675 1.00 50.38 157 PRO A N 1
ATOM 1131 C CA . PRO A 1 157 ? 4.240 8.656 -21.462 1.00 50.38 157 PRO A CA 1
ATOM 1132 C C . PRO A 1 157 ? 2.724 8.774 -21.245 1.00 50.38 157 PRO A C 1
ATOM 1134 O O . PRO A 1 157 ? 2.263 9.629 -20.485 1.00 50.38 157 PRO A O 1
ATOM 1137 N N . ALA A 1 158 ? 1.964 7.906 -21.921 1.00 50.16 158 ALA A N 1
ATOM 1138 C CA . ALA A 1 158 ? 0.499 7.889 -21.914 1.00 50.16 158 ALA A CA 1
ATOM 1139 C C . ALA A 1 158 ? -0.114 7.334 -20.615 1.00 50.16 158 ALA A C 1
ATOM 1141 O O . ALA A 1 158 ? -1.257 7.653 -20.296 1.00 50.16 158 ALA A O 1
ATOM 1142 N N . ALA A 1 159 ? 0.642 6.523 -19.867 1.00 58.19 159 ALA A N 1
ATOM 1143 C CA . ALA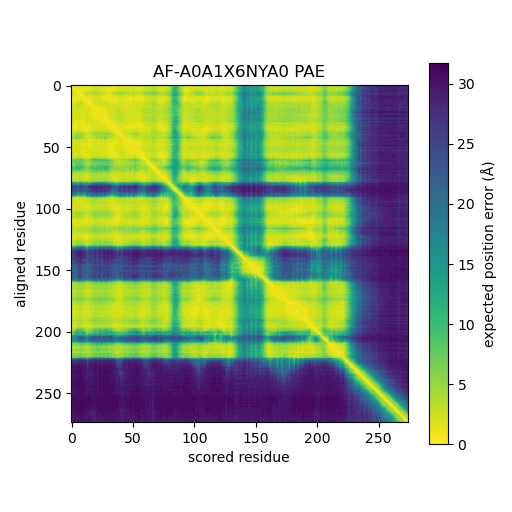 A 1 159 ? 0.118 5.763 -18.738 1.00 58.19 159 ALA A CA 1
ATOM 1144 C C . ALA A 1 159 ? -0.322 6.672 -17.576 1.00 58.19 159 ALA A C 1
ATOM 1146 O O . ALA A 1 159 ? 0.453 7.492 -17.066 1.00 58.19 159 ALA A O 1
ATOM 1147 N N . ALA A 1 160 ? -1.575 6.504 -17.138 1.00 70.12 160 ALA A N 1
ATOM 1148 C CA . ALA A 1 160 ? -2.134 7.228 -15.997 1.00 70.12 160 ALA A CA 1
ATOM 1149 C C . ALA A 1 160 ? -1.511 6.776 -14.663 1.00 70.12 160 ALA A C 1
ATOM 1151 O O . ALA A 1 160 ? -1.458 7.561 -13.720 1.00 70.12 160 ALA A O 1
ATOM 1152 N N . VAL A 1 161 ? -0.976 5.553 -14.605 1.00 79.44 161 VAL A N 1
ATOM 1153 C CA . VAL A 1 161 ? -0.192 5.012 -13.487 1.00 79.44 161 VAL A CA 1
ATOM 1154 C C . VAL A 1 161 ? 1.261 4.850 -13.925 1.00 79.44 161 VAL A C 1
ATOM 1156 O O . VAL A 1 161 ? 1.530 4.413 -15.042 1.00 79.44 161 VAL A O 1
ATOM 1159 N N . ARG A 1 162 ? 2.218 5.211 -13.066 1.00 81.50 162 ARG A N 1
ATOM 1160 C CA . ARG A 1 162 ? 3.657 5.121 -13.370 1.00 81.50 162 ARG A CA 1
ATOM 1161 C C . ARG A 1 162 ? 4.517 5.162 -12.112 1.00 81.50 162 ARG A C 1
ATOM 1163 O O . ARG A 1 162 ? 4.041 5.566 -11.054 1.00 81.50 162 ARG A O 1
ATOM 1170 N N . LEU A 1 163 ? 5.807 4.861 -12.258 1.00 83.88 163 LEU A N 1
ATOM 1171 C CA . LEU A 1 163 ? 6.799 5.154 -11.222 1.00 83.88 163 LEU A CA 1
ATOM 1172 C C . LEU A 1 163 ? 6.860 6.662 -10.939 1.00 83.88 163 LEU A C 1
ATOM 1174 O O . LEU A 1 163 ? 6.914 7.466 -11.878 1.00 83.88 163 LEU A O 1
ATOM 1178 N N . HIS A 1 164 ? 6.872 7.070 -9.666 1.00 84.88 164 HIS A N 1
ATOM 1179 C CA . HIS A 1 164 ? 7.056 8.486 -9.341 1.00 84.88 164 HIS A CA 1
ATOM 1180 C C . HIS A 1 164 ? 8.490 8.920 -9.695 1.00 84.88 164 HIS A C 1
ATOM 1182 O O . HIS A 1 164 ? 9.441 8.320 -9.190 1.00 84.88 164 HIS A O 1
ATOM 1188 N N . PRO A 1 165 ? 8.694 9.970 -10.517 1.00 82.38 165 PRO A N 1
ATOM 1189 C CA . PRO A 1 165 ? 10.029 10.342 -10.994 1.00 82.38 165 PRO A CA 1
ATOM 1190 C C . PRO A 1 165 ? 11.043 10.632 -9.879 1.00 82.38 165 PRO A C 1
ATOM 1192 O O . PRO A 1 165 ? 12.173 10.154 -9.943 1.00 82.38 165 PRO A O 1
ATOM 1195 N N . ASP A 1 166 ? 10.643 11.365 -8.835 1.00 82.06 166 ASP A N 1
ATOM 1196 C CA . ASP A 1 166 ? 11.558 11.725 -7.736 1.00 82.06 166 ASP A CA 1
ATOM 1197 C C . ASP A 1 166 ? 11.799 10.573 -6.759 1.00 82.06 166 ASP A C 1
ATOM 1199 O O . ASP A 1 166 ? 12.790 10.555 -6.031 1.00 82.06 166 ASP A O 1
ATOM 1203 N N . TRP A 1 167 ? 10.876 9.612 -6.717 1.00 88.81 167 TRP A N 1
ATOM 1204 C CA . TRP A 1 167 ? 11.097 8.384 -5.968 1.00 88.81 167 TRP A CA 1
ATOM 1205 C C . TRP A 1 167 ? 12.110 7.530 -6.719 1.00 88.81 167 TRP A C 1
ATOM 1207 O O . TRP A 1 167 ? 13.130 7.145 -6.158 1.00 88.81 167 TRP A O 1
ATOM 1217 N N . TRP A 1 168 ? 11.875 7.337 -8.019 1.00 88.31 168 TRP A N 1
ATOM 1218 C CA . TRP A 1 168 ? 12.732 6.553 -8.894 1.00 88.31 168 TRP A CA 1
ATOM 1219 C C . TRP A 1 168 ? 14.168 7.081 -8.917 1.00 88.31 168 TRP A C 1
ATOM 1221 O O . TRP A 1 168 ? 15.107 6.314 -8.719 1.00 88.31 168 TRP A O 1
ATOM 1231 N N . ARG A 1 169 ? 14.343 8.400 -9.071 1.00 85.88 169 ARG A N 1
ATOM 1232 C CA . ARG A 1 169 ? 15.664 9.040 -9.015 1.00 85.88 169 ARG A CA 1
ATOM 1233 C C . ARG A 1 169 ? 16.407 8.696 -7.725 1.00 85.88 169 ARG A C 1
ATOM 1235 O O . ARG A 1 169 ? 17.568 8.311 -7.790 1.00 85.88 169 ARG A O 1
ATOM 1242 N N . ALA A 1 170 ? 15.733 8.787 -6.582 1.00 86.62 170 ALA A N 1
ATOM 1243 C CA . ALA A 1 170 ? 16.352 8.504 -5.295 1.00 86.62 170 ALA A CA 1
ATOM 1244 C C . ALA A 1 170 ? 16.732 7.028 -5.125 1.00 86.62 170 ALA A C 1
ATOM 1246 O O . ALA A 1 170 ? 17.773 6.743 -4.542 1.00 86.62 170 ALA A O 1
ATOM 1247 N N . GLN A 1 171 ? 15.942 6.095 -5.670 1.00 91.06 171 GLN A N 1
ATOM 1248 C CA . GLN A 1 171 ? 16.320 4.678 -5.654 1.00 91.06 171 GLN A CA 1
ATOM 1249 C C . GLN A 1 171 ? 17.560 4.419 -6.518 1.00 91.06 171 GLN A C 1
ATOM 1251 O O . GLN A 1 171 ? 18.462 3.703 -6.094 1.00 91.06 171 GLN A O 1
ATOM 1256 N N . VAL A 1 172 ? 17.647 5.036 -7.701 1.00 87.75 172 VAL A N 1
ATOM 1257 C CA . VAL A 1 172 ? 18.832 4.934 -8.573 1.00 87.75 172 VAL A CA 1
ATOM 1258 C C . VAL A 1 172 ? 20.071 5.512 -7.900 1.00 87.75 172 VAL A C 1
ATOM 1260 O O . VAL A 1 172 ? 21.115 4.868 -7.886 1.00 87.75 172 VAL A O 1
ATOM 1263 N N . GLU A 1 173 ? 19.965 6.710 -7.326 1.00 88.12 173 GLU A N 1
ATOM 1264 C CA . GLU A 1 173 ? 21.066 7.361 -6.606 1.00 88.12 173 GLU A CA 1
ATOM 1265 C C . GLU A 1 173 ? 21.502 6.557 -5.374 1.00 88.12 173 GLU A C 1
ATOM 1267 O O . GLU A 1 173 ? 22.687 6.536 -5.047 1.00 88.12 173 GLU A O 1
ATOM 1272 N N . GLY A 1 174 ? 20.564 5.853 -4.735 1.00 88.56 174 GLY A N 1
ATOM 1273 C CA . GLY A 1 174 ? 20.828 4.933 -3.631 1.00 88.56 174 GLY A CA 1
ATOM 1274 C C . GLY A 1 174 ? 21.362 3.557 -4.046 1.00 88.56 174 GLY A C 1
ATOM 1275 O O . GLY A 1 174 ? 21.610 2.737 -3.169 1.00 88.56 174 GLY A O 1
ATOM 1276 N N . GLY A 1 175 ? 21.536 3.279 -5.344 1.00 89.75 175 GLY A N 1
ATOM 1277 C CA . GLY A 1 175 ? 22.102 2.014 -5.823 1.00 89.75 175 GLY A CA 1
ATOM 1278 C C . GLY A 1 175 ? 21.122 0.837 -5.833 1.00 89.75 175 GLY A C 1
ATOM 1279 O O . GLY A 1 175 ? 21.519 -0.288 -5.545 1.00 89.75 175 GLY A O 1
ATOM 1280 N N . VAL A 1 176 ? 19.848 1.080 -6.151 1.00 91.19 176 VAL A N 1
ATOM 1281 C CA . VAL A 1 176 ? 18.833 0.020 -6.266 1.00 91.19 176 VAL A CA 1
ATOM 1282 C C . VAL A 1 176 ? 19.253 -1.102 -7.222 1.00 91.19 176 VAL A C 1
ATOM 1284 O O . VAL A 1 176 ? 19.701 -0.850 -8.343 1.00 91.19 176 VAL A O 1
ATOM 1287 N N . ASP A 1 177 ? 19.023 -2.352 -6.813 1.00 91.00 177 ASP A N 1
ATOM 1288 C CA . ASP A 1 177 ? 19.074 -3.489 -7.730 1.00 91.00 177 ASP A CA 1
ATOM 1289 C C . ASP A 1 177 ? 17.830 -3.472 -8.627 1.00 91.00 177 ASP A C 1
ATOM 1291 O O . ASP A 1 177 ? 16.716 -3.852 -8.253 1.00 91.00 177 ASP A O 1
ATOM 1295 N N . VAL A 1 178 ? 18.050 -3.012 -9.851 1.00 87.88 178 VAL A N 1
ATOM 1296 C CA . VAL A 1 178 ? 17.052 -2.917 -10.912 1.00 87.88 178 VAL A CA 1
ATOM 1297 C C . VAL A 1 178 ? 16.403 -4.262 -11.231 1.00 87.88 178 VAL A C 1
ATOM 1299 O O . VAL A 1 178 ? 15.193 -4.321 -11.462 1.00 87.88 178 VAL A O 1
ATOM 1302 N N . ALA A 1 179 ? 17.188 -5.340 -11.271 1.00 88.12 179 ALA A N 1
ATOM 1303 C CA . ALA A 1 179 ? 16.688 -6.660 -11.627 1.00 88.12 179 ALA A CA 1
ATOM 1304 C C . ALA A 1 179 ? 15.783 -7.204 -10.516 1.00 88.12 179 ALA A C 1
ATOM 1306 O O . ALA A 1 179 ? 14.685 -7.695 -10.797 1.00 88.12 179 ALA A O 1
ATOM 1307 N N . ALA A 1 180 ? 16.191 -7.035 -9.256 1.00 89.50 180 ALA A N 1
ATOM 1308 C CA . ALA A 1 180 ? 15.378 -7.405 -8.102 1.00 89.50 180 ALA A CA 1
ATOM 1309 C C . ALA A 1 180 ? 14.083 -6.577 -8.022 1.00 89.50 180 ALA A C 1
ATOM 1311 O O . ALA A 1 180 ? 13.001 -7.131 -7.800 1.00 89.50 180 ALA A O 1
ATOM 1312 N N . LEU A 1 181 ? 14.160 -5.265 -8.269 1.00 90.94 181 LEU A N 1
ATOM 1313 C CA . LEU A 1 181 ? 12.984 -4.394 -8.299 1.00 90.94 181 LEU A CA 1
ATOM 1314 C C . LEU A 1 181 ? 12.015 -4.791 -9.422 1.00 90.94 181 LEU A C 1
ATOM 1316 O O . LEU A 1 181 ? 10.802 -4.848 -9.210 1.00 90.94 181 LEU A O 1
ATOM 1320 N N . ARG A 1 182 ? 12.534 -5.137 -10.604 1.00 88.88 182 ARG A N 1
ATOM 1321 C CA . ARG A 1 182 ? 11.724 -5.656 -11.712 1.00 88.88 182 ARG A CA 1
ATOM 1322 C C . ARG A 1 182 ? 10.995 -6.936 -11.316 1.00 88.88 182 ARG A C 1
ATOM 1324 O O . ARG A 1 182 ? 9.796 -7.054 -11.562 1.00 88.88 182 ARG A O 1
ATOM 1331 N N . ALA A 1 183 ? 11.695 -7.878 -10.686 1.00 88.56 183 ALA A N 1
ATOM 1332 C CA . ALA A 1 183 ? 11.093 -9.118 -10.205 1.00 88.56 183 ALA A CA 1
ATOM 1333 C C . ALA A 1 183 ? 9.983 -8.852 -9.172 1.00 88.56 183 ALA A C 1
ATOM 1335 O O . ALA A 1 183 ? 8.958 -9.534 -9.187 1.00 88.56 183 ALA A O 1
ATOM 1336 N N . ALA A 1 184 ? 10.135 -7.831 -8.321 1.00 91.12 184 ALA A N 1
ATOM 1337 C CA . ALA A 1 184 ? 9.079 -7.401 -7.407 1.00 91.12 184 ALA A CA 1
ATOM 1338 C C . ALA A 1 184 ? 7.831 -6.907 -8.157 1.00 91.12 184 ALA A C 1
ATOM 1340 O O . ALA A 1 184 ? 6.726 -7.360 -7.861 1.00 91.12 184 ALA A O 1
ATOM 1341 N N . TYR A 1 185 ? 7.987 -6.075 -9.190 1.00 91.25 185 TYR A N 1
ATOM 1342 C CA . TYR A 1 185 ? 6.850 -5.624 -10.002 1.00 91.25 185 TYR A CA 1
ATOM 1343 C C . TYR A 1 185 ? 6.202 -6.731 -10.838 1.00 91.25 185 TYR A C 1
ATOM 1345 O O . TYR A 1 185 ? 4.997 -6.676 -11.073 1.00 91.25 185 TYR A O 1
ATOM 1353 N N . VAL A 1 186 ? 6.947 -7.767 -11.239 1.00 88.81 186 VAL A N 1
ATOM 1354 C CA . VAL A 1 186 ? 6.358 -8.969 -11.856 1.00 88.81 186 VAL A CA 1
ATOM 1355 C C . VAL A 1 186 ? 5.413 -9.675 -10.878 1.00 88.81 186 VAL A C 1
ATOM 1357 O O . VAL A 1 186 ? 4.317 -10.060 -11.282 1.00 88.81 186 VAL A O 1
ATOM 1360 N N . ARG A 1 187 ? 5.779 -9.779 -9.590 1.00 89.38 187 ARG A N 1
ATOM 1361 C CA . ARG A 1 187 ? 4.883 -10.328 -8.554 1.00 89.38 187 ARG A CA 1
ATOM 1362 C C . ARG A 1 187 ? 3.634 -9.469 -8.374 1.00 89.38 187 ARG A C 1
ATOM 1364 O O . ARG A 1 187 ? 2.536 -10.007 -8.368 1.00 89.38 187 ARG A O 1
ATOM 1371 N N . VAL A 1 188 ? 3.795 -8.145 -8.308 1.00 90.19 188 VAL A N 1
ATOM 1372 C CA . VAL A 1 188 ? 2.658 -7.212 -8.200 1.00 90.19 188 VAL A CA 1
ATOM 1373 C C . VAL A 1 188 ? 1.721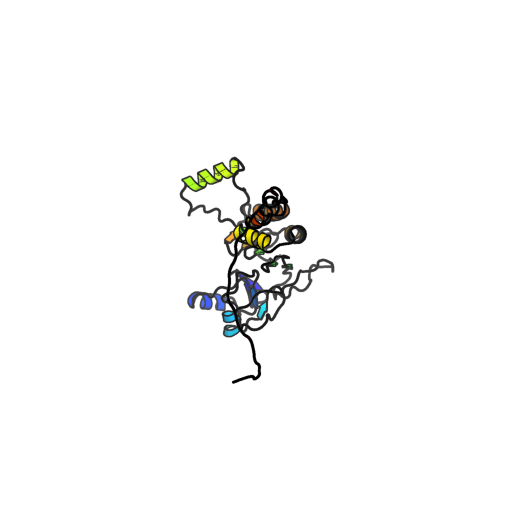 -7.336 -9.406 1.00 90.19 188 VAL A C 1
ATOM 1375 O O . VAL A 1 188 ? 0.504 -7.372 -9.245 1.00 90.19 188 VAL A O 1
ATOM 1378 N N . LYS A 1 189 ? 2.276 -7.458 -10.621 1.00 87.62 189 LYS A N 1
ATOM 1379 C CA . LYS A 1 189 ? 1.499 -7.639 -11.856 1.00 87.62 189 LYS A CA 1
ATOM 1380 C C . LYS A 1 189 ? 0.637 -8.903 -11.818 1.00 87.62 189 LYS A C 1
ATOM 1382 O O . LYS A 1 189 ? -0.479 -8.884 -12.330 1.00 87.62 189 LYS A O 1
ATOM 1387 N N . ALA A 1 190 ? 1.147 -9.986 -11.230 1.00 88.38 190 ALA A N 1
ATOM 1388 C CA . ALA A 1 190 ? 0.467 -11.279 -11.192 1.00 88.38 190 ALA A CA 1
ATOM 1389 C C . ALA A 1 190 ? -0.851 -11.262 -10.397 1.00 88.38 190 ALA A C 1
ATOM 1391 O O . ALA A 1 190 ? -1.690 -12.128 -10.616 1.00 88.38 190 ALA A O 1
ATOM 1392 N N . TRP A 1 191 ? -1.063 -10.275 -9.520 1.00 87.00 191 TRP A N 1
ATOM 1393 C CA . TRP A 1 191 ? -2.318 -10.126 -8.776 1.00 87.00 191 TRP A CA 1
ATOM 1394 C C . TRP A 1 191 ? -3.488 -9.611 -9.620 1.00 87.00 191 TRP A C 1
ATOM 1396 O O . TRP A 1 191 ? -4.630 -9.733 -9.194 1.00 87.00 191 TRP A O 1
ATOM 1406 N N . GLY A 1 192 ? -3.233 -9.034 -10.801 1.00 85.50 192 GLY A N 1
ATOM 1407 C CA . GLY A 1 192 ? -4.305 -8.590 -11.700 1.00 85.50 192 GLY A CA 1
ATOM 1408 C C . GLY A 1 192 ? -5.204 -7.498 -11.109 1.00 85.50 192 GLY A C 1
ATOM 1409 O O . GLY A 1 192 ? -6.394 -7.456 -11.410 1.00 85.50 192 GLY A O 1
ATOM 1410 N N . ALA A 1 193 ? -4.647 -6.635 -10.254 1.00 87.62 193 ALA A N 1
ATOM 1411 C CA . ALA A 1 193 ? -5.415 -5.620 -9.547 1.00 87.62 193 ALA A CA 1
ATOM 1412 C C . ALA A 1 193 ? -6.146 -4.656 -10.492 1.00 87.62 193 ALA A C 1
ATOM 1414 O O . ALA A 1 193 ? -5.554 -4.113 -11.428 1.00 87.62 193 ALA A O 1
ATOM 1415 N N . GLY A 1 194 ? -7.425 -4.413 -10.203 1.00 84.38 194 GLY A N 1
ATOM 1416 C CA . GLY A 1 194 ? -8.278 -3.524 -10.990 1.00 84.38 194 GLY A CA 1
ATOM 1417 C C . GLY A 1 194 ? -8.211 -2.060 -10.567 1.00 84.38 194 GLY A C 1
ATOM 1418 O O . GLY A 1 194 ? -8.690 -1.197 -11.300 1.00 84.38 194 GLY A O 1
ATOM 1419 N N . GLY A 1 195 ? -7.636 -1.765 -9.398 1.00 86.75 195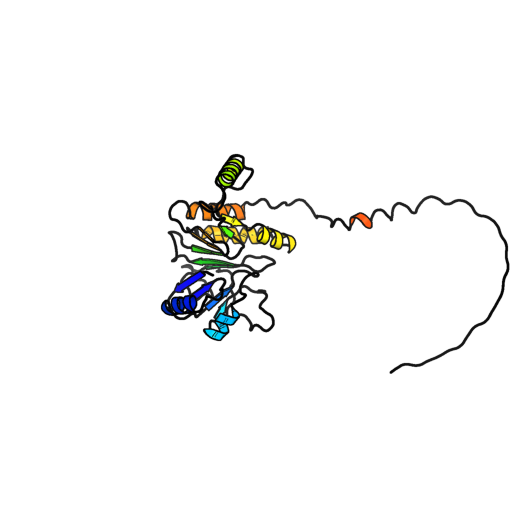 GLY A N 1
ATOM 1420 C CA . GLY A 1 195 ? -7.522 -0.408 -8.871 1.00 86.75 195 GLY A CA 1
ATOM 1421 C C . GLY A 1 195 ? -6.204 -0.152 -8.151 1.00 86.75 195 GLY A C 1
ATOM 1422 O O . GLY A 1 195 ? -5.517 -1.079 -7.715 1.00 86.75 195 GLY A O 1
ATOM 1423 N N . LEU A 1 196 ? -5.872 1.130 -7.986 1.00 88.38 196 LEU A N 1
ATOM 1424 C CA . LEU A 1 196 ? -4.702 1.578 -7.230 1.00 88.38 196 LEU A CA 1
ATOM 1425 C C . LEU A 1 196 ? -5.006 2.855 -6.436 1.00 88.38 196 LEU A C 1
ATOM 1427 O O . LEU A 1 196 ? -5.528 3.819 -6.991 1.00 88.38 196 LEU A O 1
ATOM 1431 N N . LEU A 1 197 ? -4.628 2.880 -5.157 1.00 88.19 197 LEU A N 1
ATOM 1432 C CA . LEU A 1 197 ? -4.531 4.084 -4.330 1.00 88.19 197 LEU A CA 1
ATOM 1433 C C . LEU A 1 197 ? -3.065 4.324 -3.977 1.00 88.19 197 LEU A C 1
ATOM 1435 O O . LEU A 1 197 ? -2.406 3.438 -3.432 1.00 88.19 197 LEU A O 1
ATOM 1439 N N . SER A 1 198 ? -2.570 5.530 -4.239 1.00 88.00 198 SER A N 1
ATOM 1440 C CA . SER A 1 198 ? -1.221 5.941 -3.856 1.00 88.00 198 SER A CA 1
ATOM 1441 C C . SER A 1 198 ? -1.221 7.181 -2.972 1.00 88.00 198 SER A C 1
ATOM 1443 O O . SER A 1 198 ? -2.239 7.853 -2.792 1.00 88.00 198 SER A O 1
ATOM 1445 N N . ALA A 1 199 ? -0.041 7.568 -2.484 1.00 77.12 199 ALA A N 1
ATOM 1446 C CA . ALA A 1 199 ? 0.138 8.840 -1.785 1.00 77.12 199 ALA A CA 1
ATOM 1447 C C . ALA A 1 199 ? -0.203 10.081 -2.639 1.00 77.12 199 ALA A C 1
ATOM 1449 O O . ALA A 1 199 ? -0.308 11.188 -2.112 1.00 77.12 199 ALA A O 1
ATOM 1450 N N . ARG A 1 200 ? -0.354 9.925 -3.961 1.00 73.81 200 ARG A N 1
ATOM 1451 C CA . ARG A 1 200 ? -0.537 11.019 -4.930 1.00 73.81 200 ARG A CA 1
ATOM 1452 C C . ARG A 1 200 ? -1.873 10.966 -5.677 1.00 73.81 200 ARG A C 1
ATOM 1454 O O . ARG A 1 200 ? -2.051 11.731 -6.625 1.00 73.81 200 ARG A O 1
ATOM 1461 N N . GLY A 1 201 ? -2.800 10.117 -5.240 1.00 71.19 201 GLY A N 1
ATOM 1462 C CA . GLY A 1 201 ? -4.147 10.014 -5.795 1.00 71.19 201 GLY A CA 1
ATOM 1463 C C . GLY A 1 201 ? -4.558 8.576 -6.085 1.00 71.19 201 GLY A C 1
ATOM 1464 O O . GLY A 1 201 ? -3.895 7.624 -5.676 1.00 71.19 201 GLY A O 1
ATOM 1465 N N . ASP A 1 202 ? -5.663 8.440 -6.800 1.00 69.62 202 ASP A N 1
ATOM 1466 C CA . ASP A 1 202 ? -6.358 7.180 -7.020 1.00 69.62 202 ASP A CA 1
ATOM 1467 C C . ASP A 1 202 ? -6.653 6.917 -8.502 1.00 69.62 202 ASP A C 1
ATOM 1469 O O . ASP A 1 202 ? -6.888 7.824 -9.299 1.00 69.62 202 ASP A O 1
ATOM 1473 N N . ALA A 1 203 ? -6.610 5.639 -8.867 1.00 66.00 203 ALA A N 1
ATOM 1474 C CA . ALA A 1 203 ? -7.046 5.093 -10.140 1.00 66.00 203 ALA A CA 1
ATOM 1475 C C . ALA A 1 203 ? -8.151 4.092 -9.797 1.00 66.00 203 ALA A C 1
ATOM 1477 O O . ALA A 1 203 ? -7.921 2.885 -9.718 1.00 66.00 203 ALA A O 1
ATOM 1478 N N . TRP A 1 204 ? -9.320 4.646 -9.466 1.00 63.19 204 TRP A N 1
ATOM 1479 C CA . TRP A 1 204 ? -10.439 3.937 -8.837 1.00 63.19 204 TRP A CA 1
ATOM 1480 C C . TRP A 1 204 ? -11.627 3.674 -9.782 1.00 63.19 204 TRP A C 1
ATOM 1482 O O . TRP A 1 204 ? -12.516 2.891 -9.458 1.00 63.19 204 TRP A O 1
ATOM 1492 N N . LEU A 1 205 ? -11.682 4.334 -10.946 1.00 52.75 205 LEU A N 1
ATOM 1493 C CA . LEU A 1 205 ? -12.909 4.408 -11.748 1.00 52.75 205 LEU A CA 1
ATOM 1494 C C . LEU A 1 205 ? -13.159 3.182 -12.658 1.00 52.75 205 LEU A C 1
ATOM 1496 O O . LEU A 1 205 ? -12.206 2.621 -13.206 1.00 52.75 205 LEU A O 1
ATOM 1500 N N . PRO A 1 206 ? -14.445 2.817 -12.871 1.00 46.19 206 PRO A N 1
ATOM 1501 C CA . PRO A 1 206 ? -14.872 1.646 -13.647 1.00 46.19 206 PRO A CA 1
ATOM 1502 C C . PRO A 1 206 ? -14.502 1.690 -15.140 1.00 46.19 206 PRO A C 1
ATOM 1504 O O . PRO A 1 206 ? -14.359 0.632 -15.747 1.00 46.19 206 PRO A O 1
ATOM 1507 N N . ASP A 1 207 ? -14.246 2.870 -15.715 1.00 43.50 207 ASP A N 1
ATOM 1508 C CA . ASP A 1 207 ? -13.816 2.996 -17.112 1.00 43.50 207 ASP A CA 1
ATOM 1509 C C . ASP A 1 207 ? -12.296 3.185 -17.207 1.00 43.50 207 ASP A C 1
ATOM 1511 O O . ASP A 1 207 ? -11.754 4.270 -16.988 1.00 43.50 207 ASP A O 1
ATOM 1515 N N . GLY A 1 208 ? -11.588 2.103 -17.540 1.00 50.19 208 GLY A N 1
ATOM 1516 C CA . GLY A 1 208 ? -10.155 2.121 -17.855 1.00 50.19 208 GLY A CA 1
ATOM 1517 C C . GLY A 1 208 ? -9.194 2.085 -16.658 1.00 50.19 208 GLY A C 1
ATOM 1518 O O . GLY A 1 208 ? -7.985 2.017 -16.879 1.00 50.19 208 GLY A O 1
ATOM 1519 N N . GLY A 1 209 ? -9.689 2.072 -15.412 1.00 63.69 209 GLY A N 1
ATOM 1520 C CA . GLY A 1 209 ? -8.863 2.013 -14.195 1.00 63.69 209 GLY A CA 1
ATOM 1521 C C . GLY A 1 209 ? -7.949 0.785 -14.137 1.00 63.69 209 GLY A C 1
ATOM 1522 O O . GLY A 1 209 ? -6.734 0.929 -14.014 1.00 63.69 209 GLY A O 1
ATOM 1523 N N . GLY A 1 210 ? -8.503 -0.413 -14.344 1.00 71.31 210 GLY A N 1
ATOM 1524 C CA . GLY A 1 210 ? -7.721 -1.656 -14.358 1.00 71.31 210 GLY A CA 1
ATOM 1525 C C . GLY A 1 210 ? -6.696 -1.710 -15.493 1.00 71.31 210 GLY A C 1
ATOM 1526 O O . GLY A 1 210 ? -5.556 -2.113 -15.276 1.00 71.31 210 GLY A O 1
ATOM 1527 N N . VAL A 1 211 ? -7.053 -1.219 -16.686 1.00 74.94 211 VAL A N 1
ATOM 1528 C CA . VAL A 1 211 ? -6.118 -1.126 -17.823 1.00 74.94 211 VAL A CA 1
ATOM 1529 C C . VAL A 1 211 ? -4.955 -0.200 -17.478 1.00 74.94 211 VAL A C 1
ATOM 1531 O O . VAL A 1 211 ? -3.803 -0.583 -17.651 1.00 74.94 211 VAL A O 1
ATOM 1534 N N . ALA A 1 212 ? -5.231 0.975 -16.907 1.00 74.81 212 ALA A N 1
ATOM 1535 C CA . ALA A 1 212 ? -4.195 1.915 -16.498 1.00 74.81 212 ALA A CA 1
ATOM 1536 C C . ALA A 1 212 ? -3.270 1.347 -15.411 1.00 74.81 212 ALA A C 1
ATOM 1538 O O . ALA A 1 212 ? -2.065 1.597 -15.448 1.00 74.81 212 ALA A O 1
ATOM 1539 N N . VAL A 1 213 ? -3.806 0.576 -14.459 1.00 81.12 213 VAL A N 1
ATOM 1540 C CA . VAL A 1 213 ? -3.011 -0.119 -13.434 1.00 81.12 213 VAL A CA 1
ATOM 1541 C C . VAL A 1 213 ? -2.105 -1.167 -14.080 1.00 81.12 213 VAL A C 1
ATOM 1543 O O . VAL A 1 213 ? -0.896 -1.156 -13.844 1.00 81.12 213 VAL A O 1
ATOM 1546 N N . VAL A 1 214 ? -2.654 -2.019 -14.949 1.00 82.00 214 VAL A N 1
ATOM 1547 C CA . VAL A 1 214 ? -1.892 -3.050 -15.669 1.00 82.00 214 VAL A CA 1
ATOM 1548 C C . VAL A 1 214 ? -0.804 -2.428 -16.544 1.00 82.00 214 VAL A C 1
ATOM 1550 O O . VAL A 1 214 ? 0.341 -2.878 -16.494 1.00 82.00 214 VAL A O 1
ATOM 1553 N N . GLU A 1 215 ? -1.120 -1.381 -17.306 1.00 80.75 215 GLU A N 1
ATOM 1554 C CA . GLU A 1 215 ? -0.161 -0.647 -18.136 1.00 80.75 215 GLU A CA 1
ATOM 1555 C C . GLU A 1 215 ? 0.903 0.062 -17.301 1.00 80.75 215 GLU A C 1
ATOM 1557 O O . GLU A 1 215 ? 2.072 0.058 -17.676 1.00 80.75 215 GLU A O 1
ATOM 1562 N N . GLY A 1 216 ? 0.539 0.641 -16.156 1.00 80.38 216 GLY A N 1
ATOM 1563 C CA . GLY A 1 216 ? 1.486 1.304 -15.264 1.00 80.38 216 GLY A CA 1
ATOM 1564 C C . GLY A 1 216 ? 2.475 0.334 -14.627 1.00 80.38 216 GLY A C 1
ATOM 1565 O O . GLY A 1 216 ? 3.674 0.616 -14.587 1.00 80.38 216 GLY A O 1
ATOM 1566 N N . ILE A 1 217 ? 2.001 -0.836 -14.186 1.00 83.00 217 ILE A N 1
ATOM 1567 C CA . ILE A 1 217 ? 2.865 -1.905 -13.669 1.00 83.00 217 ILE A CA 1
ATOM 1568 C C . ILE A 1 217 ? 3.700 -2.501 -14.804 1.00 83.00 217 ILE A C 1
ATOM 1570 O O . ILE A 1 217 ? 4.895 -2.720 -14.629 1.00 83.00 217 ILE A O 1
ATOM 1574 N N . ALA A 1 218 ? 3.114 -2.729 -15.984 1.00 82.69 218 ALA A N 1
ATOM 1575 C CA . ALA A 1 218 ? 3.861 -3.171 -17.160 1.00 82.69 218 ALA A CA 1
ATOM 1576 C C . ALA A 1 218 ? 4.955 -2.159 -17.515 1.00 82.69 218 ALA A C 1
ATOM 1578 O O . ALA A 1 218 ? 6.095 -2.560 -17.713 1.00 82.69 218 ALA A O 1
ATOM 1579 N N . GLY A 1 219 ? 4.642 -0.865 -17.468 1.00 78.19 219 GLY A N 1
ATOM 1580 C CA . GLY A 1 219 ? 5.591 0.232 -17.563 1.00 78.19 219 GLY A CA 1
ATOM 1581 C C . GLY A 1 219 ? 6.696 0.115 -16.519 1.00 78.19 219 GLY A C 1
ATOM 1582 O O . GLY A 1 219 ? 7.859 0.154 -16.878 1.00 78.19 219 GLY A O 1
ATOM 1583 N N . ALA A 1 220 ? 6.386 -0.116 -15.245 1.00 80.62 220 ALA A N 1
ATOM 1584 C CA . ALA A 1 220 ? 7.412 -0.343 -14.222 1.00 80.62 220 ALA A CA 1
ATOM 1585 C C . ALA A 1 220 ? 8.282 -1.590 -14.497 1.00 80.62 220 ALA A C 1
ATOM 1587 O O . ALA A 1 220 ? 9.470 -1.592 -14.182 1.00 80.62 220 ALA A O 1
ATOM 1588 N N . VAL A 1 221 ? 7.726 -2.625 -15.137 1.00 78.94 221 VAL A N 1
ATOM 1589 C CA . VAL A 1 221 ? 8.462 -3.818 -15.593 1.00 78.94 221 VAL A CA 1
ATOM 1590 C C . VAL A 1 221 ? 9.316 -3.533 -16.840 1.00 78.94 221 VAL A C 1
ATOM 1592 O O . VAL A 1 221 ? 10.347 -4.183 -17.032 1.00 78.94 221 VAL A O 1
ATOM 1595 N N . THR A 1 222 ? 8.907 -2.608 -17.712 1.00 73.81 222 THR A N 1
ATOM 1596 C CA . THR A 1 222 ? 9.555 -2.337 -19.009 1.00 73.81 222 THR A CA 1
ATOM 1597 C C . THR A 1 222 ? 10.373 -1.055 -19.060 1.00 73.81 222 THR A C 1
ATOM 1599 O O . THR A 1 222 ? 11.115 -0.888 -20.023 1.00 73.81 222 THR A O 1
ATOM 1602 N N . VAL A 1 223 ? 10.224 -0.134 -18.102 1.00 61.03 223 VAL A N 1
ATOM 1603 C CA . VAL A 1 223 ? 10.907 1.165 -18.085 1.00 61.03 223 VAL A CA 1
ATOM 1604 C C . VAL A 1 223 ? 12.396 0.915 -18.274 1.00 61.03 223 VAL A C 1
ATOM 1606 O O . VAL A 1 223 ? 13.069 0.319 -17.432 1.00 61.03 223 VAL A O 1
ATOM 1609 N N . GLY A 1 224 ? 12.869 1.369 -19.436 1.00 49.28 224 GLY A N 1
ATOM 1610 C CA . GLY A 1 224 ? 14.266 1.426 -19.813 1.00 49.28 224 GLY A CA 1
ATOM 1611 C C . GLY A 1 224 ? 14.977 2.375 -18.870 1.00 49.28 224 GLY A C 1
ATOM 1612 O O . GLY A 1 224 ? 14.925 3.595 -19.006 1.00 49.28 224 GLY A O 1
ATOM 1613 N N . MET A 1 225 ? 15.620 1.798 -17.873 1.00 47.09 225 MET A N 1
ATOM 1614 C CA . MET A 1 225 ? 16.615 2.480 -17.074 1.00 47.09 225 MET A CA 1
ATOM 1615 C C . MET A 1 225 ? 17.837 2.689 -17.968 1.00 47.09 225 MET A C 1
ATOM 1617 O O . MET A 1 225 ? 18.200 1.759 -18.693 1.00 47.09 225 MET A O 1
ATOM 1621 N N . PRO A 1 226 ? 18.492 3.860 -17.967 1.00 38.88 226 PRO A N 1
ATOM 1622 C CA . PRO A 1 226 ? 19.771 3.971 -18.639 1.00 38.88 226 PRO A CA 1
ATOM 1623 C C . PRO A 1 226 ? 20.769 3.043 -17.936 1.00 38.88 226 PRO A C 1
ATOM 1625 O O . PRO A 1 226 ? 21.357 3.400 -16.920 1.00 38.88 226 PRO A O 1
ATOM 1628 N N . VAL A 1 227 ? 20.984 1.856 -18.501 1.00 48.25 227 VAL A N 1
ATOM 1629 C CA . VAL A 1 227 ? 22.221 1.097 -18.329 1.00 48.25 227 VAL A CA 1
ATOM 1630 C C . VAL A 1 227 ? 23.203 1.656 -19.353 1.00 48.25 227 VAL A C 1
ATOM 1632 O O . VAL A 1 227 ? 23.449 1.062 -20.393 1.00 48.25 227 VAL A O 1
ATOM 1635 N N . THR A 1 228 ? 23.739 2.847 -19.094 1.00 36.41 228 THR A N 1
ATOM 1636 C CA . THR A 1 228 ? 24.955 3.298 -19.782 1.00 36.41 228 THR A CA 1
ATOM 1637 C C . THR A 1 228 ? 25.906 3.923 -18.774 1.00 36.41 228 THR A C 1
ATOM 1639 O O . THR A 1 228 ? 25.909 5.136 -18.561 1.00 36.41 228 THR A O 1
ATOM 1642 N N . GLY A 1 229 ? 26.719 3.037 -18.200 1.00 34.09 229 GLY A N 1
ATOM 1643 C CA . GLY A 1 229 ? 28.088 3.291 -17.766 1.00 34.09 229 GLY A CA 1
ATOM 1644 C C . GLY A 1 229 ? 28.271 3.925 -16.385 1.00 34.09 229 GLY A C 1
ATOM 1645 O O . GLY A 1 229 ? 27.409 4.671 -15.915 1.00 34.09 229 GLY A O 1
ATOM 1646 N N . PRO A 1 230 ? 29.423 3.675 -15.734 1.00 35.09 230 PRO A N 1
ATOM 1647 C CA . PRO A 1 230 ? 29.810 4.427 -14.553 1.00 35.09 230 PRO A CA 1
ATOM 1648 C C . PRO A 1 230 ? 29.839 5.911 -14.925 1.00 35.09 230 PRO A C 1
ATOM 1650 O O . PRO A 1 230 ? 30.626 6.354 -15.765 1.00 35.09 230 PRO A O 1
ATOM 1653 N N . ARG A 1 231 ? 28.973 6.710 -14.299 1.00 40.62 231 ARG A N 1
ATOM 1654 C CA . ARG A 1 231 ? 29.164 8.156 -14.292 1.00 40.62 231 ARG A CA 1
ATOM 1655 C C . ARG A 1 231 ? 30.342 8.424 -13.371 1.00 40.62 231 ARG A C 1
ATOM 1657 O O . ARG A 1 231 ? 30.166 8.527 -12.161 1.00 40.62 231 ARG A O 1
ATOM 1664 N N . HIS A 1 232 ? 31.538 8.539 -13.947 1.00 39.66 232 HIS A N 1
ATOM 1665 C CA . HIS A 1 232 ? 32.633 9.214 -13.263 1.00 39.66 232 HIS A CA 1
ATOM 1666 C C . HIS A 1 232 ? 32.104 10.533 -12.713 1.00 39.66 232 HIS A C 1
ATOM 1668 O O . HIS A 1 232 ? 31.525 11.343 -13.452 1.00 39.66 232 HIS A O 1
ATOM 1674 N N . LYS A 1 233 ? 32.286 10.732 -11.408 1.00 38.66 233 LYS A N 1
ATOM 1675 C CA . LYS A 1 233 ? 31.964 12.003 -10.773 1.00 38.66 233 LYS A CA 1
ATOM 1676 C C . LYS A 1 233 ? 32.777 13.087 -11.501 1.00 38.66 233 LYS A C 1
ATOM 1678 O O . LYS A 1 233 ? 33.964 12.875 -11.751 1.00 38.66 233 LYS A O 1
ATOM 1683 N N . PRO A 1 234 ? 32.193 14.243 -11.871 1.00 37.06 234 PRO A N 1
ATOM 1684 C CA . PRO A 1 234 ? 32.888 15.266 -12.661 1.00 37.06 234 PRO A CA 1
ATOM 1685 C C . PRO A 1 234 ? 34.206 15.770 -12.049 1.00 37.06 234 PRO A C 1
ATOM 1687 O O . PRO A 1 234 ? 35.021 16.341 -12.768 1.00 37.06 234 PRO A O 1
ATOM 1690 N N . TRP A 1 235 ? 34.434 15.528 -10.755 1.00 43.97 235 TRP A N 1
ATOM 1691 C CA . TRP A 1 235 ? 35.649 15.899 -10.032 1.00 43.97 235 TRP A CA 1
ATOM 1692 C C . TRP A 1 235 ? 36.791 14.865 -10.103 1.00 43.97 235 TRP A C 1
ATOM 1694 O O . TRP A 1 235 ? 37.927 15.208 -9.794 1.00 43.97 235 TRP A O 1
ATOM 1704 N N . GLU A 1 236 ? 36.565 13.637 -10.583 1.00 42.59 236 GLU A N 1
ATOM 1705 C CA . GLU A 1 236 ? 37.640 12.634 -10.744 1.00 42.59 236 GLU A CA 1
ATOM 1706 C C . GLU A 1 236 ? 38.511 12.872 -11.991 1.00 42.59 236 GLU A C 1
ATOM 1708 O O . GLU A 1 236 ? 39.592 12.304 -12.128 1.00 42.59 236 GLU A O 1
ATOM 1713 N N . ARG A 1 237 ? 38.106 13.784 -12.886 1.00 40.84 237 ARG A N 1
ATOM 1714 C CA . ARG A 1 237 ? 38.914 14.202 -14.049 1.00 40.84 237 ARG A CA 1
ATOM 1715 C C . ARG A 1 237 ? 40.056 15.174 -13.711 1.00 40.84 237 ARG A C 1
ATOM 1717 O O . ARG A 1 237 ? 40.774 15.587 -14.621 1.00 40.84 237 ARG A O 1
ATOM 1724 N N . GLY A 1 238 ? 40.236 15.528 -12.436 1.00 39.06 238 GLY A N 1
ATOM 1725 C CA . GLY A 1 238 ? 41.324 16.394 -11.969 1.00 39.06 238 GLY A CA 1
ATOM 1726 C C . GLY A 1 238 ? 42.636 15.664 -11.661 1.00 39.06 238 GLY A C 1
ATOM 1727 O O . GLY A 1 238 ? 43.701 16.240 -11.845 1.00 39.06 238 GLY A O 1
ATOM 1728 N N . ALA A 1 239 ? 42.597 14.389 -11.263 1.00 41.00 239 ALA A N 1
ATOM 1729 C CA . ALA A 1 239 ? 43.795 13.692 -10.776 1.00 41.00 239 ALA A CA 1
ATOM 1730 C C . ALA A 1 239 ? 44.661 13.057 -11.885 1.00 41.00 239 ALA A C 1
ATOM 1732 O O . ALA A 1 239 ? 45.826 12.748 -11.659 1.00 41.00 239 ALA A O 1
ATOM 1733 N N . ALA A 1 240 ? 44.129 12.894 -13.101 1.00 40.44 240 ALA A N 1
ATOM 1734 C CA . ALA A 1 240 ? 44.851 12.257 -14.209 1.00 40.44 240 ALA A CA 1
ATOM 1735 C C . ALA A 1 240 ? 45.558 13.243 -15.164 1.00 40.44 240 ALA A C 1
ATOM 1737 O O . ALA A 1 240 ? 46.267 12.807 -16.068 1.00 40.44 240 ALA A O 1
ATOM 1738 N N . LYS A 1 241 ? 45.400 14.566 -14.985 1.00 37.06 241 LYS A N 1
ATOM 1739 C CA . LYS A 1 241 ? 46.069 15.577 -15.834 1.00 37.06 241 LYS A CA 1
ATOM 1740 C C . LYS A 1 241 ? 47.401 16.098 -15.280 1.00 37.06 241 LYS A C 1
ATOM 1742 O O . LYS A 1 241 ? 48.188 16.623 -16.064 1.00 37.06 241 LYS A O 1
ATOM 1747 N N . ASP A 1 242 ? 47.709 15.860 -14.004 1.00 40.59 242 ASP A N 1
ATOM 1748 C CA . ASP A 1 242 ? 48.968 16.313 -13.386 1.00 40.59 242 ASP A CA 1
ATOM 1749 C C . ASP A 1 242 ? 50.096 15.268 -13.376 1.00 40.59 242 ASP A C 1
ATOM 1751 O O . ASP A 1 242 ? 51.257 15.615 -13.161 1.00 40.59 242 ASP A O 1
ATOM 1755 N N . ALA A 1 243 ? 49.813 14.008 -13.717 1.00 40.12 243 ALA A N 1
ATOM 1756 C CA . ALA A 1 243 ? 50.848 12.977 -13.856 1.00 40.12 243 ALA A CA 1
ATOM 1757 C C . ALA A 1 243 ? 51.585 13.017 -15.217 1.00 40.12 243 ALA A C 1
ATOM 1759 O O . ALA A 1 243 ? 52.631 12.391 -15.372 1.00 40.12 243 ALA A O 1
ATOM 1760 N N . GLY A 1 244 ? 51.074 13.771 -16.200 1.00 37.06 244 GLY A N 1
ATOM 1761 C CA . GLY A 1 244 ? 51.616 13.840 -17.567 1.00 37.06 244 GLY A CA 1
ATOM 1762 C C . GLY A 1 244 ? 52.478 15.069 -17.885 1.00 37.06 244 GLY A C 1
ATOM 1763 O O . GLY A 1 244 ? 52.953 15.193 -19.009 1.00 37.06 244 GLY A O 1
ATOM 1764 N N . ARG A 1 245 ? 52.684 15.993 -16.934 1.00 39.66 245 ARG A N 1
ATOM 1765 C CA . ARG A 1 245 ? 53.404 17.268 -17.165 1.00 39.66 245 ARG A CA 1
ATOM 1766 C C . ARG A 1 245 ? 54.664 17.474 -16.317 1.00 39.66 245 ARG A C 1
ATOM 1768 O O . ARG A 1 245 ? 55.162 18.591 -16.214 1.00 39.66 245 ARG A O 1
ATOM 1775 N N . ARG A 1 246 ? 55.232 16.403 -15.753 1.00 38.94 246 ARG A N 1
ATOM 1776 C CA . ARG A 1 246 ? 56.576 16.418 -15.142 1.00 38.94 246 ARG A CA 1
ATOM 1777 C C . ARG A 1 246 ? 57.450 15.278 -15.657 1.00 38.94 246 ARG A C 1
ATOM 1779 O O . ARG A 1 246 ? 57.879 14.415 -14.902 1.00 38.94 246 ARG A O 1
ATOM 1786 N N . ARG A 1 247 ? 57.741 15.285 -16.952 1.00 44.69 247 ARG A N 1
ATOM 1787 C CA . ARG A 1 247 ? 58.948 14.677 -17.528 1.00 44.69 247 ARG A CA 1
ATOM 1788 C C . ARG A 1 247 ? 59.282 15.469 -18.783 1.00 44.69 247 ARG A C 1
ATOM 1790 O O . ARG A 1 247 ? 58.376 15.742 -19.559 1.00 44.69 247 ARG A O 1
ATOM 1797 N N . LEU A 1 248 ? 60.569 15.796 -18.946 1.00 35.09 248 LEU A N 1
ATOM 1798 C CA . LEU A 1 248 ? 61.152 16.741 -19.917 1.00 35.09 248 LEU A CA 1
ATOM 1799 C C . LEU A 1 248 ? 60.950 18.189 -19.426 1.00 35.09 248 LEU A C 1
ATOM 1801 O O . LEU A 1 248 ? 59.864 18.735 -19.516 1.00 35.09 248 LEU A O 1
ATOM 1805 N N . LEU A 1 249 ? 61.915 18.837 -18.772 1.00 34.19 249 LEU A N 1
ATOM 1806 C CA . LEU A 1 249 ? 63.222 19.189 -19.318 1.00 34.19 249 LEU A CA 1
ATOM 1807 C C . LEU A 1 249 ? 64.305 19.160 -18.228 1.00 34.19 249 LEU A C 1
ATOM 1809 O O . LEU A 1 249 ? 64.299 19.937 -17.277 1.00 34.19 249 LEU A O 1
ATOM 1813 N N . SER A 1 250 ? 65.253 18.251 -18.410 1.00 34.06 250 SER A N 1
ATOM 1814 C CA . SER A 1 250 ? 66.614 18.333 -17.895 1.00 34.06 250 SER A CA 1
ATOM 1815 C C . SER A 1 250 ? 67.412 19.342 -18.723 1.00 34.06 250 SER A C 1
ATOM 1817 O O . SER A 1 250 ? 67.424 19.230 -19.948 1.00 34.06 250 SER A O 1
ATOM 1819 N N . GLY A 1 251 ? 68.140 20.254 -18.078 1.00 29.48 251 GLY A N 1
ATOM 1820 C CA . GLY A 1 251 ? 69.205 21.003 -18.745 1.00 29.48 251 GLY A CA 1
ATOM 1821 C C . GLY A 1 251 ? 69.641 22.268 -18.011 1.00 29.48 251 GLY A C 1
ATOM 1822 O O . GLY A 1 251 ? 68.911 23.249 -18.006 1.00 29.48 251 GLY A O 1
ATOM 1823 N N . GLY A 1 252 ? 70.862 22.256 -17.465 1.00 29.06 252 GLY A N 1
ATOM 1824 C CA . GLY A 1 252 ? 71.644 23.477 -17.235 1.00 29.06 252 GLY A CA 1
ATOM 1825 C C . GLY A 1 252 ? 71.906 23.863 -15.778 1.00 29.06 252 GLY A C 1
ATOM 1826 O O . GLY A 1 252 ? 71.248 24.734 -15.225 1.00 29.06 252 GLY A O 1
ATOM 1827 N N . ALA A 1 253 ? 72.951 23.287 -15.183 1.00 31.80 253 ALA A N 1
ATOM 1828 C CA . ALA A 1 253 ? 73.843 24.028 -14.278 1.00 31.80 253 ALA A CA 1
ATOM 1829 C C . ALA A 1 253 ? 74.869 24.811 -15.156 1.00 31.80 253 ALA A C 1
ATOM 1831 O O . ALA A 1 253 ? 74.995 24.416 -16.320 1.00 31.80 253 ALA A O 1
ATOM 1832 N N . PRO A 1 254 ? 75.671 25.805 -14.677 1.00 48.19 254 PRO A N 1
ATOM 1833 C CA . PRO A 1 254 ? 76.145 25.922 -13.288 1.00 48.19 254 PRO A CA 1
ATOM 1834 C C . PRO A 1 254 ? 76.514 27.338 -12.727 1.00 48.19 254 PRO A C 1
ATOM 1836 O O . PRO A 1 254 ? 76.504 28.345 -13.421 1.00 48.19 254 PRO A O 1
ATOM 1839 N N . ARG A 1 255 ? 76.997 27.308 -11.464 1.00 34.59 255 ARG A N 1
ATOM 1840 C CA . ARG A 1 255 ? 78.011 28.158 -10.765 1.00 34.59 255 ARG A CA 1
ATOM 1841 C C . ARG A 1 255 ? 77.596 29.302 -9.797 1.00 34.59 255 ARG A C 1
ATOM 1843 O O . ARG A 1 255 ? 77.381 30.434 -10.192 1.00 34.59 255 ARG A O 1
ATOM 1850 N N . ARG A 1 256 ? 77.757 28.968 -8.497 1.00 32.97 256 ARG A N 1
ATOM 1851 C CA . ARG A 1 256 ? 78.670 29.522 -7.444 1.00 32.97 256 ARG A CA 1
ATOM 1852 C C . ARG A 1 256 ? 78.585 30.996 -6.971 1.00 32.97 256 ARG A C 1
ATOM 1854 O O . ARG A 1 256 ? 79.054 31.883 -7.670 1.00 32.97 256 ARG A O 1
ATOM 1861 N N . ARG A 1 257 ? 78.295 31.174 -5.666 1.00 30.86 257 ARG A N 1
ATOM 1862 C CA . ARG A 1 257 ? 79.146 31.687 -4.536 1.00 30.86 257 ARG A CA 1
ATOM 1863 C C . ARG A 1 257 ? 78.199 32.088 -3.377 1.00 30.86 257 ARG A C 1
ATOM 1865 O O . ARG A 1 257 ? 77.251 32.805 -3.639 1.00 30.86 257 ARG A O 1
ATOM 1872 N N . ASP A 1 258 ? 78.216 31.515 -2.172 1.00 33.31 258 ASP A N 1
ATOM 1873 C CA . ASP A 1 258 ? 79.209 31.422 -1.077 1.00 33.31 258 ASP A CA 1
ATOM 1874 C C . ASP A 1 258 ? 78.945 32.440 0.066 1.00 33.31 258 ASP A C 1
ATOM 1876 O O . ASP A 1 258 ? 78.737 33.620 -0.200 1.00 33.31 258 ASP A O 1
ATOM 1880 N N . ARG A 1 259 ? 79.072 31.946 1.317 1.00 31.81 259 ARG A N 1
ATOM 1881 C CA . ARG A 1 259 ? 79.050 32.608 2.655 1.00 31.81 259 ARG A CA 1
ATOM 1882 C C . ARG A 1 259 ? 77.673 32.992 3.236 1.00 31.81 259 ARG A C 1
ATOM 1884 O O . ARG A 1 259 ? 76.900 33.671 2.589 1.00 31.81 259 ARG A O 1
ATOM 1891 N N . GLY A 1 260 ? 77.312 32.685 4.487 1.00 29.50 260 GLY A N 1
ATOM 1892 C CA . GLY A 1 260 ? 77.998 32.039 5.611 1.00 29.50 260 GLY A CA 1
ATOM 1893 C C . GLY A 1 260 ? 77.261 32.308 6.944 1.00 29.50 260 GLY A C 1
ATOM 1894 O O . GLY A 1 260 ? 76.367 33.146 6.982 1.00 29.50 260 GLY A O 1
ATOM 1895 N N . ARG A 1 261 ? 77.749 31.660 8.022 1.00 35.38 261 ARG A N 1
ATOM 1896 C CA . ARG A 1 261 ? 77.431 31.786 9.478 1.00 35.38 261 ARG A CA 1
ATOM 1897 C C . ARG A 1 261 ? 76.264 30.911 9.988 1.00 35.38 261 ARG A C 1
ATOM 1899 O O . ARG A 1 261 ? 75.147 31.056 9.526 1.00 35.38 261 ARG A O 1
ATOM 1906 N N . ARG A 1 262 ? 76.542 29.841 10.767 1.00 33.38 262 ARG A N 1
ATOM 1907 C CA . ARG A 1 262 ? 76.877 29.759 12.230 1.00 33.38 262 ARG A CA 1
ATOM 1908 C C . ARG A 1 262 ? 75.666 30.161 13.095 1.00 33.38 262 ARG A C 1
ATOM 1910 O O . ARG A 1 262 ? 75.089 31.191 12.803 1.00 33.38 262 ARG A O 1
ATOM 1917 N N . ALA A 1 263 ? 75.261 29.505 14.183 1.00 33.47 263 ALA A N 1
ATOM 1918 C CA . ALA A 1 263 ? 75.724 28.355 14.965 1.00 33.47 263 ALA A CA 1
ATOM 1919 C C . ALA A 1 263 ? 74.557 27.910 15.892 1.00 33.47 263 ALA A C 1
ATOM 1921 O O . ALA A 1 263 ? 73.675 28.715 16.164 1.00 33.47 263 ALA A O 1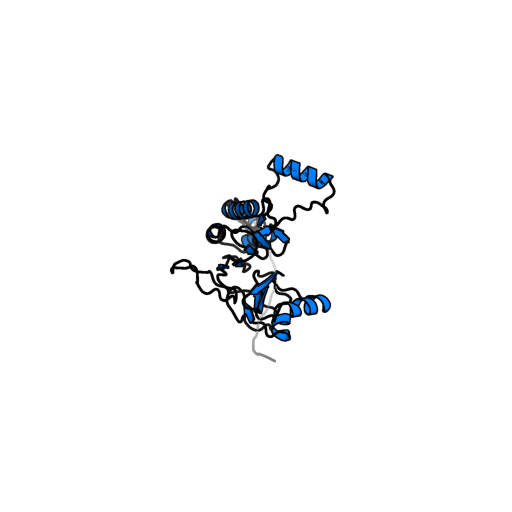
ATOM 1922 N N . ALA A 1 264 ? 74.544 26.649 16.335 1.00 35.91 264 ALA A N 1
ATOM 1923 C CA . ALA A 1 264 ? 74.586 26.218 17.750 1.00 35.91 264 ALA A CA 1
ATOM 1924 C C . ALA A 1 264 ? 73.271 25.543 18.211 1.00 35.91 264 ALA A C 1
ATOM 1926 O O . ALA A 1 264 ? 72.191 26.088 18.026 1.00 35.91 264 ALA A O 1
ATOM 1927 N N . GLY A 1 265 ? 73.396 24.319 18.745 1.00 30.62 265 GLY A N 1
ATOM 1928 C CA . GLY A 1 265 ? 72.314 23.499 19.314 1.00 30.62 265 GLY A CA 1
ATOM 1929 C C . GLY A 1 265 ? 72.085 23.783 20.808 1.00 30.62 265 GLY A C 1
ATOM 1930 O O . GLY A 1 265 ? 72.146 24.936 21.217 1.00 30.62 265 GLY A O 1
ATOM 1931 N N . PRO A 1 266 ? 71.993 22.744 21.653 1.00 52.62 266 PRO A N 1
ATOM 1932 C CA . PRO A 1 266 ? 70.821 21.882 21.855 1.00 52.62 266 PRO A CA 1
ATOM 1933 C C . PRO A 1 266 ? 70.390 21.851 23.343 1.00 52.62 266 PRO A C 1
ATOM 1935 O O . PRO A 1 266 ? 71.099 22.402 24.173 1.00 52.62 266 PRO A O 1
ATOM 1938 N N . TYR A 1 267 ? 69.260 21.197 23.658 1.00 35.44 267 TYR A N 1
ATOM 1939 C CA . TYR A 1 267 ? 68.870 20.452 24.893 1.00 35.44 267 TYR A CA 1
ATOM 1940 C C . TYR A 1 267 ? 67.321 20.440 24.957 1.00 35.44 267 TYR A C 1
ATOM 1942 O O . TYR A 1 267 ? 66.702 21.476 24.747 1.00 35.44 267 TYR A O 1
ATOM 1950 N N . ALA A 1 268 ? 66.653 19.274 24.923 1.00 33.69 268 ALA A N 1
ATOM 1951 C CA . ALA A 1 268 ? 66.239 18.454 26.084 1.00 33.69 268 ALA A CA 1
ATOM 1952 C C . ALA A 1 268 ? 65.265 19.227 27.000 1.00 33.69 268 ALA A C 1
ATOM 1954 O O . ALA A 1 268 ? 65.514 20.377 27.312 1.00 33.69 268 ALA A O 1
ATOM 1955 N N . GLU A 1 269 ? 64.152 18.725 27.519 1.00 35.28 269 GLU A N 1
ATOM 1956 C CA . GLU A 1 269 ? 63.572 17.397 27.698 1.00 35.28 269 GLU A CA 1
ATOM 1957 C C . GLU A 1 269 ? 62.166 17.632 28.318 1.00 35.28 269 GLU A C 1
ATOM 1959 O O . GLU A 1 269 ? 61.954 18.688 28.901 1.00 35.28 269 GLU A O 1
ATOM 1964 N N . ARG A 1 270 ? 61.258 16.641 28.222 1.00 34.16 270 ARG A N 1
ATOM 1965 C CA . ARG A 1 270 ? 60.188 16.256 29.191 1.00 34.16 270 ARG A CA 1
ATOM 1966 C C . ARG A 1 270 ? 59.320 17.394 29.797 1.00 34.16 270 ARG A C 1
ATOM 1968 O O . ARG A 1 270 ? 59.796 18.263 30.507 1.00 34.16 270 ARG A O 1
ATOM 1975 N N . SER A 1 271 ? 57.990 17.377 29.748 1.00 37.66 271 SER A N 1
ATOM 1976 C CA . SER A 1 271 ? 57.101 16.419 30.430 1.00 37.66 271 SER A CA 1
ATOM 1977 C C . SER A 1 271 ? 55.639 16.830 30.164 1.00 37.66 271 SER A C 1
ATOM 1979 O O . SER A 1 271 ? 55.351 18.005 29.967 1.00 37.66 271 SER A O 1
ATOM 1981 N N . THR A 1 272 ? 54.738 15.853 30.181 1.00 41.28 272 THR A N 1
ATOM 1982 C CA . THR A 1 272 ? 53.259 15.903 30.119 1.00 41.28 272 THR A CA 1
ATOM 1983 C C . THR A 1 272 ? 52.596 16.550 31.372 1.00 41.28 272 THR A C 1
ATOM 1985 O O . THR A 1 272 ? 53.316 17.061 32.225 1.00 41.28 272 THR A O 1
ATOM 1988 N N . PRO A 1 273 ? 51.265 16.450 31.590 1.00 53.47 273 PRO A N 1
ATOM 1989 C CA . PRO A 1 273 ? 50.218 17.366 31.121 1.00 53.47 273 PRO A CA 1
ATOM 1990 C C . PRO A 1 273 ? 49.398 17.975 32.288 1.00 53.47 273 PRO A C 1
ATOM 1992 O O . PRO A 1 273 ? 49.500 17.506 33.417 1.00 53.47 273 PRO A O 1
ATOM 1995 N N . LEU A 1 274 ? 48.526 18.944 31.992 1.00 39.81 274 LEU A N 1
ATOM 1996 C CA . LEU A 1 274 ? 47.199 19.145 32.602 1.00 39.81 274 LEU A CA 1
ATOM 1997 C C . LEU A 1 274 ? 46.341 19.962 31.626 1.00 39.81 274 LEU A C 1
ATOM 1999 O O . LEU A 1 274 ? 46.909 20.883 30.995 1.00 39.81 274 LEU A O 1
#

Mean predicted aligned error: 14.3 Å

Solvent-accessible surface area (backbone atoms only — not comparable to full-atom values): 16174 Å² total; per-residue (Å²): 96,48,82,44,80,36,98,73,30,28,38,30,34,35,41,64,79,64,53,75,70,50,48,60,55,50,54,75,76,29,56,51,53,33,36,33,38,35,27,53,94,53,41,92,33,45,64,56,43,30,73,76,54,67,20,42,38,32,27,45,71,89,53,77,68,62,92,89,56,77,79,71,74,34,65,52,57,61,50,62,86,86,58,90,77,79,60,46,80,43,79,57,88,40,88,66,28,39,35,45,55,44,63,38,66,61,33,33,34,40,36,38,31,62,90,38,82,42,77,51,2,24,32,40,34,28,53,68,44,23,29,55,75,79,57,86,82,80,51,62,72,68,58,52,51,53,45,53,48,31,34,76,68,69,76,36,86,79,57,45,22,32,61,29,67,74,50,50,51,51,24,58,77,56,65,40,49,63,68,60,36,31,54,41,39,51,57,59,53,72,61,54,35,18,17,40,41,24,70,61,40,64,33,72,51,94,82,59,16,32,57,29,41,48,49,10,41,47,42,59,57,61,61,82,67,89,87,73,73,88,76,74,58,87,73,66,71,61,74,74,64,68,78,75,76,81,73,88,83,87,84,82,82,92,85,91,85,86,90,84,83,90,83,84,88,90,80,88,77,89,80,88,90,134

Radius of gyration: 29.51 Å; Cα contacts (8 Å, |Δi|>4): 443; chains: 1; bounding box: 97×57×63 Å

Secondary structure (DSSP, 8-state):
-EEEEETTEEEEES--PPPHHHHHHHHTT--EEEEEE-BTT--TTHHHHHHHH-PEEEEETT--PPTTPPPPSEEE-PPPP-SSSS----SSSSTT-EEEEE--SS-EEEEEETTSSSTT-EEE-SSSEEEPP--SSSS-HHHHHHHHHHHHTTSS---SEEE-HHHHHHHHHTT--HHHHHHHHHHHHHT--SEEEETTEEE--TTTHHHHHHHHHHHHHH-----------TTGGGTTSSTTSSS---------------------------

Organism: Porphyra umbilicalis (NCBI:txid2786)

Sequence (274 aa):
MTIVRASGALTLFNALRLTPRGEAALSTLGPITTVVRLGGRHGADDEYYRRVHGAALAAVDDMRLADGAAAVDLRLTNTVAGLGDYFALSALPIPAAAVVVLPTPTPEAVVYLPHHGPPGGLLLTADALVVRPARRGAVAPQHARLHAAATRLGVAPAAAVRLHPDWWRAQVEGGVDVAALRAAYVRVKAWGAGGLLSARGDAWLPDGGGVAVVEGIAGAVTVGMPVTGPRHKPWERGAAKDAGRRRLLSGGAPRRRDRGRRAAGPYAERSTPL

pLDDT: mean 72.65, std 22.65, range [29.06, 97.38]

Nearest PDB structures (foldseek):
  2p97-assembly1_A  TM=8.074E-01  e=4.717E-06  Trichormus variabilis ATCC 29413
  6xir-assembly1_q  TM=5.781E-01  e=8.961E+00  Saccharomyces cerevisiae
  5xxu-assembly1_A  TM=4.746E-01  e=7.919E+00  Toxoplasma gondii

Foldseek 3Di:
DDWDDDPQEIEAELDDDDDPVVVVVVVVSHQHAAYEYFWLVGDPCVVVCCVPRVHAYEYAPPRDDDVPDDDGPHHQDFQDPDDPDQDPPGSDPAPSKGKFWAQFLTTGIKIWRCPDADHLGEIETEQQKDFDPPPPDPDPPVVNVVVVVCCVVVNDPPARMAHRPVRVVRRVVSPHDLVSNLVSLVVVLVSLHQWYDYNHGILRDPPCSSVSVNVHSVCSNPVDDPPDDPPDDPVVVPPPPVVPPPDDDDDDDDDDDDDDDDDDDDDDDDDDDD